Protein AF-A0A0K1ETA5-F1 (afdb_monomer_lite)

InterPro 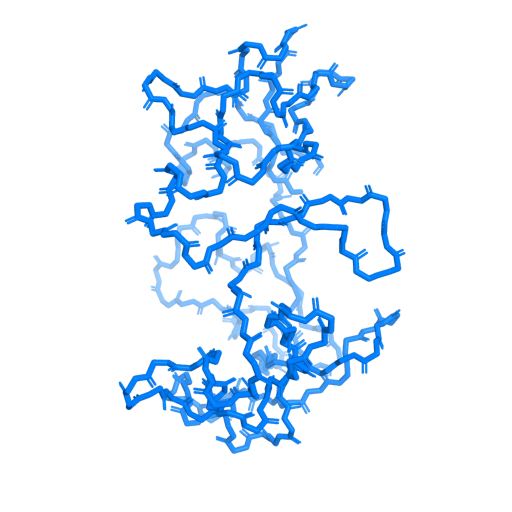domains:
  IPR055901 Domain of unknown function DUF7478 [PF24290] (22-183)

Foldseek 3Di:
DKFFFDPALQSQADPPDQLQRHSVQWGCDPRTTDGQEDDFQVSLCRNVVHNQWGWADDPPDNGTYIFGFDPALQSQADDPDQLQRHSVQWGRDPRTTDGQEDDFQVSLCRNVVHNQWTWADDPPDRHTYIFGFDPALQSQADVPDQQQRHSVQWGCDPRTTDGNGDPFVCSVCVPVVDDRMTTD

pLDDT: mean 93.14, std 3.39, range [80.5, 97.44]

Sequence (184 aa):
MCYSTCTTATDCVEANAPPLFDADNFACNQGRCENLGCKTTAECTATFGSQNFVCAQVPGSSYRACYETCTTAADCVEANAPPLFDADNFACNQGRCENLGCKTTAECTATFGSQNFVCEQVSGETYRACYQTCKAAADCVAPNAPSLFDADNYACDQGRCVETGCNTTAECTSTLKVQNVVCE

Structure (mmCIF, N/CA/C/O backbone):
data_AF-A0A0K1ETA5-F1
#
_entry.id   AF-A0A0K1ETA5-F1
#
loop_
_atom_site.group_PDB
_atom_site.id
_atom_site.type_symbol
_atom_site.label_atom_id
_atom_site.label_alt_id
_atom_site.label_comp_id
_atom_site.label_asym_id
_atom_site.label_entity_id
_atom_site.label_seq_id
_atom_site.pdbx_PDB_ins_code
_atom_site.Cartn_x
_atom_site.Cartn_y
_atom_site.Cartn_z
_atom_site.occupancy
_atom_site.B_iso_or_equiv
_atom_site.auth_seq_id
_atom_site.auth_comp_id
_atom_site.auth_asym_id
_atom_site.auth_atom_id
_atom_site.pdbx_PDB_model_num
ATOM 1 N N . MET A 1 1 ? 13.266 -3.108 -7.422 1.00 90.69 1 MET A N 1
ATOM 2 C CA . MET A 1 1 ? 12.278 -2.090 -6.982 1.00 90.69 1 MET A CA 1
ATOM 3 C C . MET A 1 1 ? 12.879 -0.696 -7.129 1.00 90.69 1 MET A C 1
ATOM 5 O O . MET A 1 1 ? 14.095 -0.550 -7.085 1.00 90.69 1 MET A O 1
ATOM 9 N N . CYS A 1 2 ? 12.052 0.334 -7.324 1.00 93.12 2 CYS A N 1
ATOM 10 C CA . CYS A 1 2 ? 12.542 1.714 -7.365 1.00 93.12 2 CYS A CA 1
ATOM 11 C C . CYS A 1 2 ? 12.705 2.265 -5.946 1.00 93.12 2 CYS A C 1
ATOM 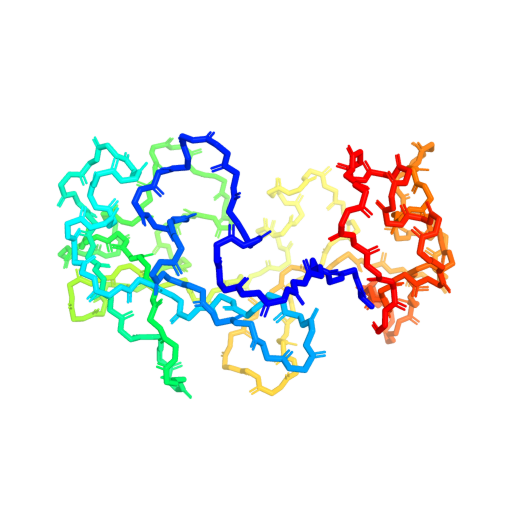13 O O . CYS A 1 2 ? 11.745 2.274 -5.177 1.00 93.12 2 CYS A O 1
ATOM 15 N N . TYR A 1 3 ? 13.893 2.764 -5.618 1.00 92.88 3 TYR A N 1
ATOM 16 C CA . TYR A 1 3 ? 14.193 3.372 -4.323 1.00 92.88 3 TYR A CA 1
ATOM 17 C C . TYR A 1 3 ? 14.587 4.830 -4.496 1.00 92.88 3 TYR A C 1
ATOM 19 O O . TYR A 1 3 ? 15.446 5.141 -5.321 1.00 92.88 3 TYR A O 1
ATOM 27 N N . SER A 1 4 ? 14.005 5.718 -3.689 1.00 93.12 4 SER A N 1
ATOM 28 C CA . SER A 1 4 ? 14.471 7.101 -3.606 1.00 93.12 4 SER A CA 1
ATOM 29 C C . SER A 1 4 ? 15.866 7.148 -2.989 1.00 93.12 4 SER A C 1
ATOM 31 O O . SER A 1 4 ? 16.119 6.523 -1.957 1.00 93.12 4 SER A O 1
ATOM 33 N N . THR A 1 5 ? 16.773 7.881 -3.626 1.00 94.25 5 THR A N 1
ATOM 34 C CA . THR A 1 5 ? 18.157 8.039 -3.173 1.00 94.25 5 THR A CA 1
ATOM 35 C C . THR A 1 5 ? 18.304 9.228 -2.243 1.00 94.25 5 THR A C 1
ATOM 37 O O . THR A 1 5 ? 17.660 10.256 -2.449 1.00 94.25 5 THR A O 1
ATOM 40 N N . CYS A 1 6 ? 19.234 9.139 -1.301 1.00 95.19 6 CYS A N 1
ATOM 41 C CA . CYS A 1 6 ? 19.521 10.207 -0.356 1.00 95.19 6 CYS A CA 1
ATOM 42 C C . CYS A 1 6 ? 20.986 10.231 0.080 1.00 95.19 6 CYS A C 1
ATOM 44 O O . CYS A 1 6 ? 21.724 9.253 -0.032 1.00 95.19 6 CYS A O 1
ATOM 46 N N . THR A 1 7 ? 21.380 11.362 0.650 1.00 95.75 7 THR A N 1
ATOM 47 C CA . THR A 1 7 ? 22.570 11.515 1.495 1.00 95.75 7 THR A CA 1
ATOM 48 C C . THR A 1 7 ? 22.188 11.797 2.948 1.00 95.75 7 THR A C 1
ATOM 50 O O . THR A 1 7 ? 22.909 11.422 3.871 1.00 95.75 7 THR A O 1
ATOM 53 N N . THR A 1 8 ? 21.027 12.421 3.158 1.00 94.38 8 THR A N 1
ATOM 54 C CA . THR A 1 8 ? 20.423 12.706 4.461 1.00 94.38 8 THR A CA 1
ATOM 55 C C . THR A 1 8 ? 18.914 12.475 4.398 1.00 94.38 8 THR A C 1
ATOM 57 O O . THR A 1 8 ? 18.338 12.416 3.316 1.00 94.38 8 THR A O 1
ATOM 60 N N . ALA A 1 9 ? 18.247 12.369 5.550 1.00 92.56 9 ALA A N 1
ATOM 61 C CA . ALA A 1 9 ? 16.793 12.188 5.595 1.00 92.56 9 ALA A CA 1
ATOM 62 C C . ALA A 1 9 ? 16.011 13.341 4.929 1.00 92.56 9 ALA A C 1
ATOM 64 O O . ALA A 1 9 ? 14.926 13.130 4.401 1.00 92.56 9 ALA A O 1
ATOM 65 N N . THR A 1 10 ? 16.584 14.547 4.878 1.00 92.25 10 THR A N 1
ATOM 66 C CA . THR A 1 10 ? 15.985 15.700 4.189 1.00 92.25 10 THR A CA 1
ATOM 67 C C . THR A 1 10 ? 15.858 15.490 2.679 1.00 92.25 10 THR A C 1
ATOM 69 O O . THR A 1 10 ? 14.976 16.072 2.060 1.00 92.25 10 THR A O 1
ATOM 72 N N . ASP A 1 11 ? 16.691 14.639 2.076 1.00 92.50 11 ASP A N 1
ATOM 73 C CA . ASP A 1 11 ? 16.611 14.347 0.637 1.00 92.50 11 ASP A CA 1
ATOM 74 C C . ASP A 1 11 ? 15.414 13.441 0.293 1.00 92.50 11 ASP A C 1
ATOM 76 O O . ASP A 1 11 ? 15.075 13.270 -0.878 1.00 92.50 11 ASP A O 1
ATOM 80 N N . CYS A 1 12 ? 14.782 12.850 1.311 1.00 91.38 12 CYS A N 1
ATOM 81 C CA . CYS A 1 12 ? 13.680 11.903 1.170 1.00 91.38 12 CYS A CA 1
ATOM 82 C C . CYS A 1 12 ? 12.306 12.555 1.091 1.00 91.38 12 CYS A C 1
ATOM 84 O O . CYS A 1 12 ? 11.311 11.845 0.957 1.00 91.38 12 CYS A O 1
ATOM 86 N N . VAL A 1 13 ? 12.243 13.882 1.189 1.00 90.75 13 VAL A N 1
ATOM 87 C CA . VAL A 1 13 ? 10.980 14.599 1.314 1.00 90.75 13 VAL A CA 1
ATOM 88 C C . VAL A 1 13 ? 10.818 15.644 0.236 1.00 90.75 13 VAL A C 1
ATOM 90 O O . VAL A 1 13 ? 11.765 16.309 -0.184 1.00 90.75 13 VAL A O 1
ATOM 93 N N . GLU A 1 14 ? 9.580 15.792 -0.213 1.00 84.00 14 GLU A N 1
ATOM 94 C CA . GLU A 1 14 ? 9.210 16.843 -1.144 1.00 84.00 14 GLU A CA 1
ATOM 95 C C . GLU A 1 14 ? 8.999 18.172 -0.411 1.00 84.00 14 GLU A C 1
ATOM 97 O O . GLU A 1 14 ? 8.724 18.236 0.792 1.00 84.00 14 GLU A O 1
ATOM 102 N N . ALA A 1 15 ? 9.108 19.276 -1.148 1.00 80.50 15 ALA A N 1
ATOM 103 C CA . ALA A 1 15 ? 8.816 20.589 -0.594 1.00 80.50 15 ALA A CA 1
ATOM 104 C C . ALA A 1 15 ? 7.336 20.682 -0.178 1.00 80.50 15 ALA A C 1
ATOM 106 O O . ALA A 1 15 ? 6.445 20.432 -0.987 1.00 80.50 15 ALA A O 1
ATOM 107 N N . ASN A 1 16 ? 7.079 21.134 1.054 1.00 83.75 16 ASN A N 1
ATOM 108 C CA . ASN A 1 16 ? 5.741 21.225 1.662 1.00 83.75 16 ASN A CA 1
ATOM 109 C C . ASN A 1 16 ? 5.049 19.870 1.879 1.00 83.75 16 ASN A C 1
ATOM 111 O O . ASN A 1 16 ? 3.818 19.797 1.852 1.00 83.75 16 ASN A O 1
ATOM 115 N N . ALA A 1 17 ? 5.830 18.812 2.103 1.00 86.56 17 ALA A N 1
ATOM 116 C CA . ALA A 1 17 ? 5.289 17.522 2.489 1.00 86.56 17 ALA A CA 1
ATOM 117 C C . ALA A 1 17 ? 4.398 17.637 3.752 1.00 86.56 17 ALA A C 1
ATOM 119 O O . ALA A 1 17 ? 4.715 18.412 4.664 1.00 86.56 17 ALA A O 1
ATOM 120 N N . PRO A 1 18 ? 3.278 16.891 3.821 1.00 88.94 18 PRO A N 1
ATOM 121 C CA . PRO A 1 18 ? 2.501 16.752 5.049 1.00 88.94 18 PRO A CA 1
ATOM 122 C C . PRO A 1 18 ? 3.365 16.185 6.183 1.00 88.94 18 PRO A C 1
ATOM 124 O O . PRO A 1 18 ? 4.349 15.510 5.891 1.00 88.94 18 PRO A O 1
ATOM 127 N N . PRO A 1 19 ? 2.970 16.358 7.459 1.00 91.25 19 PRO A N 1
ATOM 128 C CA . PRO A 1 19 ? 3.766 15.895 8.594 1.00 91.25 19 PRO A CA 1
ATOM 129 C C . PRO A 1 19 ? 4.198 14.427 8.523 1.00 91.25 19 PRO A C 1
ATOM 131 O O . PRO A 1 19 ? 5.340 14.142 8.821 1.00 91.25 19 PRO A O 1
ATOM 134 N N . LEU A 1 20 ? 3.348 13.502 8.053 1.00 91.69 20 LEU A N 1
ATOM 135 C CA . LEU A 1 20 ? 3.712 12.079 7.915 1.00 91.69 20 LEU A CA 1
ATOM 136 C C . LEU A 1 20 ? 4.852 11.818 6.910 1.00 91.69 20 LEU A C 1
ATOM 138 O O . LEU A 1 20 ? 5.450 10.743 6.902 1.00 91.69 20 LEU A O 1
ATOM 142 N N . PHE A 1 21 ? 5.098 12.775 6.022 1.00 89.31 21 PHE A N 1
ATOM 143 C CA . PHE A 1 21 ? 6.073 12.693 4.945 1.00 89.31 21 PHE A CA 1
ATOM 144 C C . PHE A 1 21 ? 7.191 13.726 5.115 1.00 89.31 21 PHE A C 1
ATOM 146 O O . PHE A 1 21 ? 7.862 14.057 4.138 1.00 89.31 21 PHE A O 1
ATOM 153 N N . ASP A 1 22 ? 7.382 14.256 6.326 1.00 89.75 22 ASP A N 1
ATOM 154 C CA . ASP A 1 22 ? 8.491 15.152 6.626 1.00 89.75 22 ASP A CA 1
ATOM 155 C C . ASP A 1 22 ? 9.777 14.383 6.973 1.00 89.75 22 ASP A C 1
ATOM 157 O O . ASP A 1 22 ? 9.789 13.159 7.115 1.00 89.75 22 ASP A O 1
ATOM 161 N N . ALA A 1 23 ? 10.907 15.101 6.996 1.00 90.06 23 ALA A N 1
ATOM 162 C CA . ALA A 1 23 ? 12.237 14.493 7.050 1.00 90.06 23 ALA A CA 1
ATOM 163 C C . ALA A 1 23 ? 12.456 13.651 8.310 1.00 90.06 23 ALA A C 1
ATOM 165 O O . ALA A 1 23 ? 13.342 12.799 8.341 1.00 90.06 23 ALA A O 1
ATOM 166 N N . ASP A 1 24 ? 11.681 13.893 9.360 1.00 91.88 24 ASP A N 1
ATOM 167 C CA . ASP A 1 24 ? 11.833 13.198 10.615 1.00 91.88 24 ASP A CA 1
ATOM 168 C C . ASP A 1 24 ? 11.275 11.758 10.540 1.00 91.88 24 ASP A C 1
ATOM 170 O O . ASP A 1 24 ? 11.780 10.881 11.251 1.00 91.88 24 ASP A O 1
ATOM 174 N N . ASN A 1 25 ? 10.326 11.488 9.636 1.00 93.94 25 ASN A N 1
ATOM 175 C CA . ASN A 1 25 ? 9.748 10.168 9.379 1.00 93.94 25 ASN A CA 1
ATOM 176 C C . ASN A 1 25 ? 10.588 9.328 8.404 1.00 93.94 25 ASN A C 1
ATOM 178 O O . ASN A 1 25 ? 10.177 8.226 8.035 1.00 93.94 25 ASN A O 1
ATOM 182 N N . PHE A 1 26 ? 11.770 9.805 8.008 1.00 94.69 26 PHE A N 1
ATOM 183 C CA . PHE A 1 26 ? 12.679 9.084 7.124 1.00 94.69 26 PHE A CA 1
ATOM 184 C C . PHE A 1 26 ? 14.065 8.892 7.736 1.00 94.69 26 PHE A C 1
ATOM 186 O O . PHE A 1 26 ? 14.583 9.723 8.481 1.00 94.69 26 PHE A O 1
ATOM 193 N N . ALA A 1 27 ? 14.702 7.787 7.365 1.00 94.56 27 ALA A N 1
ATOM 194 C CA . ALA A 1 27 ? 16.135 7.596 7.503 1.00 94.56 27 ALA A CA 1
ATOM 195 C C . ALA A 1 27 ? 16.775 7.531 6.117 1.00 94.56 27 ALA A C 1
ATOM 197 O O . ALA A 1 27 ? 16.194 6.990 5.178 1.00 94.56 27 ALA A O 1
ATOM 198 N N . CYS A 1 28 ? 18.000 8.045 6.009 1.00 95.44 28 CYS A N 1
ATOM 199 C CA . CYS A 1 28 ? 18.845 7.742 4.867 1.00 95.44 28 CYS A CA 1
ATOM 200 C C . CYS A 1 28 ? 19.771 6.582 5.219 1.00 95.44 28 CYS A C 1
ATOM 202 O O . CYS A 1 28 ? 20.763 6.770 5.927 1.00 95.44 28 CYS A O 1
ATOM 204 N N . ASN A 1 29 ? 19.436 5.384 4.752 1.00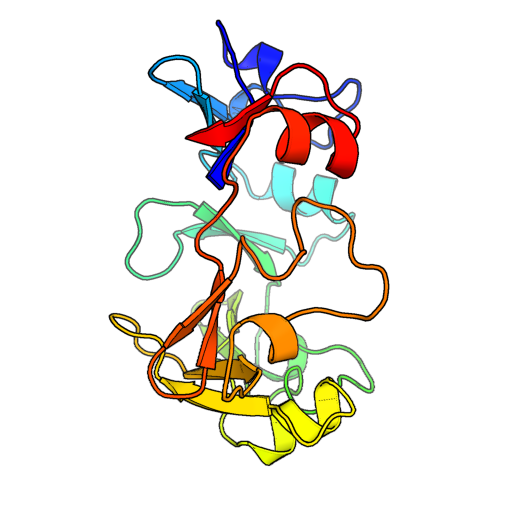 94.88 29 ASN A N 1
ATOM 205 C CA . ASN A 1 29 ? 20.183 4.171 5.045 1.00 94.88 29 ASN A CA 1
ATOM 206 C C . ASN A 1 29 ? 20.807 3.624 3.764 1.00 94.88 29 ASN A C 1
ATOM 208 O O . ASN A 1 29 ? 20.117 3.387 2.779 1.00 94.88 29 ASN A O 1
ATOM 212 N N . GLN A 1 30 ? 22.133 3.464 3.759 1.00 93.38 30 GLN A N 1
ATOM 213 C CA . GLN A 1 30 ? 22.889 2.991 2.588 1.00 93.38 30 GLN A CA 1
ATOM 214 C C . GLN A 1 30 ? 22.571 3.768 1.293 1.00 93.38 30 GLN A C 1
ATOM 216 O O . GLN A 1 30 ? 22.575 3.210 0.202 1.00 93.38 30 GLN A O 1
ATOM 221 N N . GLY A 1 31 ? 22.291 5.069 1.414 1.00 93.94 31 GLY A N 1
ATOM 222 C CA . GLY A 1 31 ? 21.934 5.926 0.283 1.00 93.94 31 GLY A CA 1
ATOM 223 C C . GLY A 1 31 ? 20.480 5.809 -0.186 1.00 93.94 31 GLY A C 1
ATOM 224 O O . GLY A 1 31 ? 20.146 6.400 -1.210 1.00 93.94 31 GLY A O 1
ATOM 225 N N . ARG A 1 32 ? 19.617 5.084 0.540 1.00 93.81 32 ARG A N 1
ATOM 226 C CA . ARG A 1 32 ? 18.188 4.916 0.249 1.00 93.81 32 ARG A CA 1
ATOM 227 C C . ARG A 1 32 ? 17.313 5.545 1.327 1.00 93.81 32 ARG A C 1
ATOM 229 O O . ARG A 1 32 ? 17.611 5.465 2.519 1.00 93.81 32 ARG A O 1
ATOM 236 N N . CYS A 1 33 ? 16.212 6.139 0.891 1.00 94.06 33 CYS A N 1
ATOM 237 C CA . CYS A 1 33 ? 15.180 6.646 1.777 1.00 94.06 33 CYS A CA 1
ATOM 238 C C . CYS A 1 33 ? 14.357 5.500 2.348 1.00 94.06 33 CYS A C 1
ATOM 240 O O . CYS A 1 33 ? 13.632 4.819 1.625 1.00 94.06 33 CYS A O 1
ATOM 242 N N . GLU A 1 34 ? 14.439 5.323 3.659 1.00 92.62 34 GLU A N 1
ATOM 243 C CA . GLU A 1 34 ? 13.621 4.381 4.407 1.00 92.62 34 GLU A CA 1
ATOM 244 C C . GLU A 1 34 ? 12.552 5.150 5.173 1.00 92.62 34 GLU A C 1
ATOM 246 O O . GLU A 1 34 ? 12.864 5.996 6.012 1.00 92.62 34 GLU A O 1
ATOM 251 N N . ASN A 1 35 ? 11.284 4.858 4.886 1.00 92.25 35 ASN A N 1
ATOM 252 C CA . ASN A 1 35 ? 10.169 5.383 5.661 1.00 92.25 35 ASN A CA 1
ATOM 253 C C . ASN A 1 35 ? 10.137 4.666 7.021 1.00 92.25 35 ASN A C 1
ATOM 255 O O . ASN A 1 35 ? 10.082 3.438 7.081 1.00 92.25 35 ASN A O 1
ATOM 259 N N . LEU A 1 36 ? 10.176 5.432 8.108 1.00 93.19 36 LEU A N 1
ATOM 260 C CA . LEU A 1 36 ? 10.158 4.936 9.488 1.00 93.19 36 LEU A CA 1
ATOM 261 C C . LEU A 1 36 ? 8.740 4.830 10.064 1.00 93.19 36 LEU A C 1
ATOM 263 O O . LEU A 1 36 ? 8.545 4.284 11.152 1.00 93.19 36 LEU A O 1
ATOM 267 N N . GLY A 1 37 ? 7.756 5.331 9.325 1.00 94.50 37 GLY A N 1
ATOM 268 C CA . GLY A 1 37 ? 6.364 5.382 9.720 1.00 94.50 37 GLY A CA 1
ATOM 269 C C . GLY A 1 37 ? 6.045 6.615 10.546 1.00 94.50 37 GLY A C 1
ATOM 270 O O . GLY A 1 37 ? 6.886 7.489 10.754 1.00 94.50 37 GLY A O 1
ATOM 271 N N . CYS A 1 38 ? 4.813 6.683 11.037 1.00 96.69 38 CYS A N 1
ATOM 272 C CA . CYS A 1 38 ? 4.391 7.777 11.903 1.00 96.69 38 CYS A CA 1
ATOM 273 C C . CYS A 1 38 ? 5.103 7.710 13.266 1.00 96.69 38 CYS A C 1
ATOM 275 O O . CYS A 1 38 ? 5.317 6.637 13.843 1.00 96.69 38 CYS A O 1
ATOM 277 N N . LYS A 1 39 ? 5.393 8.868 13.850 1.00 95.56 39 LYS A N 1
ATOM 278 C CA . LYS A 1 39 ? 5.867 9.002 15.231 1.00 95.56 39 LYS A CA 1
ATOM 279 C C . LYS A 1 39 ? 4.743 9.396 16.162 1.00 95.56 39 LYS A C 1
ATOM 281 O O . LYS A 1 39 ? 4.656 8.872 17.276 1.00 95.56 39 LYS A O 1
ATOM 286 N N . THR A 1 40 ? 3.863 10.286 15.711 1.00 96.38 40 THR A N 1
ATOM 287 C CA . THR A 1 40 ? 2.802 10.845 16.547 1.00 96.38 40 THR A CA 1
ATOM 288 C C . THR A 1 40 ? 1.427 10.741 15.901 1.00 96.38 40 THR A C 1
ATOM 290 O O . THR A 1 40 ? 1.264 10.761 14.686 1.00 96.38 40 THR A O 1
ATOM 293 N N . THR A 1 41 ? 0.390 10.668 16.737 1.00 97.06 41 THR A N 1
ATOM 294 C CA . THR A 1 41 ? -0.998 10.777 16.266 1.00 97.06 41 THR A CA 1
ATOM 295 C C . THR A 1 41 ? -1.265 12.127 15.598 1.00 97.06 41 THR A C 1
ATOM 297 O O . THR A 1 41 ? -2.066 12.191 14.673 1.00 97.06 41 THR A O 1
ATOM 300 N N . ALA A 1 42 ? -0.570 13.188 16.019 1.00 96.50 42 ALA A N 1
ATOM 301 C CA . ALA A 1 42 ? -0.693 14.508 15.410 1.00 96.50 42 ALA A CA 1
ATOM 302 C C . ALA A 1 42 ? -0.251 14.519 13.937 1.00 96.50 42 ALA A C 1
ATOM 304 O O . ALA A 1 42 ? -0.907 15.165 13.125 1.00 96.50 42 ALA A O 1
ATOM 305 N N . GLU A 1 43 ? 0.795 13.769 13.569 1.00 96.44 43 GLU A N 1
ATOM 306 C CA . GLU A 1 43 ? 1.186 13.618 12.159 1.00 96.44 43 GLU A CA 1
ATOM 307 C C . GLU A 1 43 ? 0.067 12.995 11.330 1.00 96.44 43 GLU A C 1
ATOM 309 O O . GLU A 1 43 ? -0.256 13.491 10.250 1.00 96.44 43 GLU A O 1
ATOM 314 N N . CYS A 1 44 ? -0.556 11.936 11.851 1.00 97.06 44 CYS A N 1
ATOM 315 C CA . CYS A 1 44 ? -1.651 11.259 11.172 1.00 97.06 44 CYS A CA 1
ATOM 316 C C . CYS A 1 44 ? -2.864 12.180 11.010 1.00 97.06 44 CYS A C 1
ATOM 318 O O . CYS A 1 44 ? -3.366 12.348 9.901 1.00 97.06 44 CYS A O 1
ATOM 320 N N . THR A 1 45 ? -3.315 12.826 12.088 1.00 96.81 45 THR A N 1
ATOM 321 C CA . THR A 1 45 ? -4.512 13.672 12.020 1.00 96.81 45 THR A CA 1
ATOM 322 C C . THR A 1 45 ? -4.310 14.908 11.148 1.00 96.81 45 THR A C 1
ATOM 324 O O . THR A 1 45 ? -5.231 15.311 10.439 1.00 96.81 45 THR A O 1
ATOM 327 N N . ALA A 1 46 ? -3.104 15.485 11.140 1.00 95.56 46 ALA A N 1
ATOM 328 C CA . ALA A 1 46 ? -2.757 16.594 10.258 1.00 95.56 46 ALA A CA 1
ATOM 329 C C . ALA A 1 46 ? -2.658 16.163 8.787 1.00 95.56 46 ALA A C 1
ATOM 331 O O . ALA A 1 46 ? -3.165 16.867 7.917 1.00 95.56 46 ALA A O 1
ATOM 332 N N . THR A 1 47 ? -2.051 15.006 8.507 1.00 94.94 47 THR A N 1
ATOM 333 C CA . THR A 1 47 ? -1.868 14.498 7.136 1.00 94.94 47 THR A CA 1
ATOM 334 C C . THR A 1 47 ? -3.196 14.139 6.477 1.00 94.94 47 THR A C 1
ATOM 336 O O . THR A 1 47 ? -3.422 14.499 5.326 1.00 94.94 47 THR A O 1
ATOM 339 N N . PHE A 1 48 ? -4.094 13.475 7.209 1.00 93.38 48 PHE A N 1
ATOM 340 C CA . PHE A 1 48 ? -5.404 13.067 6.688 1.00 93.38 48 PHE A CA 1
ATOM 341 C C . PHE A 1 48 ? -6.507 14.112 6.911 1.00 93.38 48 PHE A C 1
ATOM 343 O O . PHE A 1 48 ? -7.641 13.911 6.483 1.00 93.38 48 PHE A O 1
ATOM 350 N N . GLY A 1 49 ? -6.212 15.224 7.593 1.00 94.31 49 GLY A N 1
ATOM 351 C CA . GLY A 1 49 ? -7.193 16.275 7.878 1.00 94.31 49 GLY A CA 1
ATOM 352 C C . GLY A 1 49 ? -8.371 15.813 8.747 1.00 94.31 49 GLY A C 1
ATOM 353 O O . GLY A 1 49 ? -9.450 16.401 8.685 1.00 94.31 49 GLY A O 1
ATOM 354 N N . SER A 1 50 ? -8.187 14.761 9.549 1.00 94.00 50 SER A N 1
ATOM 355 C CA . SER A 1 50 ? -9.238 14.116 10.340 1.00 94.00 50 SER A CA 1
ATOM 356 C C . SER A 1 50 ? -8.720 13.734 11.721 1.00 94.00 50 SER A C 1
ATOM 358 O O . SER A 1 50 ? -7.612 13.230 11.859 1.00 94.00 50 SER A O 1
ATOM 360 N N . GLN A 1 51 ? -9.535 13.939 12.759 1.00 94.81 51 GLN A N 1
ATOM 361 C CA . GLN A 1 51 ? -9.196 13.528 14.129 1.00 94.81 51 GLN A CA 1
ATOM 362 C C . GLN A 1 51 ? -9.370 12.020 14.363 1.00 94.81 51 GLN A C 1
ATOM 364 O O . GLN A 1 51 ? -8.964 11.518 15.407 1.00 94.81 51 GLN A O 1
ATOM 369 N N . ASN A 1 52 ? -9.926 11.295 13.390 1.00 95.12 52 ASN A N 1
ATOM 370 C CA . ASN A 1 52 ? -10.200 9.863 13.490 1.00 95.12 52 ASN A CA 1
ATOM 371 C C . ASN A 1 52 ? -9.001 9.009 13.064 1.00 95.12 52 ASN A C 1
ATOM 373 O O . ASN A 1 52 ? -9.188 7.915 12.549 1.00 95.12 52 ASN A O 1
ATOM 377 N N . PHE A 1 53 ? -7.775 9.501 13.240 1.00 97.06 53 PHE A N 1
ATOM 378 C CA . PHE A 1 53 ? -6.564 8.744 12.944 1.00 97.06 53 PHE A CA 1
ATOM 379 C C . PHE A 1 53 ? -5.662 8.666 14.167 1.00 97.06 53 PHE A C 1
ATOM 381 O O . PHE A 1 53 ? -5.543 9.624 14.926 1.00 97.06 53 PHE A O 1
ATOM 388 N N . VAL A 1 54 ? -4.990 7.530 14.336 1.00 97.19 54 VAL A N 1
ATOM 389 C CA . VAL A 1 54 ? -4.015 7.280 15.399 1.00 97.19 54 VAL A CA 1
ATOM 390 C C . VAL A 1 54 ? -2.728 6.725 14.809 1.00 97.19 54 VAL A C 1
ATOM 392 O O . VAL A 1 54 ? -2.754 5.897 13.902 1.00 97.19 54 VAL A O 1
ATOM 395 N N . CYS A 1 55 ? -1.590 7.151 15.351 1.00 97.31 55 CYS A N 1
ATOM 396 C CA . CYS A 1 55 ? -0.321 6.515 15.038 1.00 97.31 55 CYS A CA 1
ATOM 397 C C . CYS A 1 55 ? -0.123 5.288 15.933 1.00 97.31 55 CYS A C 1
ATOM 399 O O . CYS A 1 55 ? 0.056 5.429 17.149 1.00 97.31 55 CYS A O 1
ATOM 401 N N . ALA A 1 56 ? -0.125 4.092 15.348 1.00 96.25 56 ALA A N 1
ATOM 402 C CA . ALA A 1 56 ? 0.002 2.840 16.086 1.00 96.25 56 ALA A CA 1
ATOM 403 C C . ALA A 1 56 ? 0.964 1.864 15.402 1.00 96.25 56 ALA A C 1
ATOM 405 O O . ALA A 1 56 ? 1.222 1.939 14.205 1.00 96.25 56 ALA A O 1
ATOM 406 N N . GLN A 1 57 ? 1.515 0.945 16.191 1.00 94.69 57 GLN A N 1
ATOM 407 C CA . GLN A 1 57 ? 2.391 -0.107 15.687 1.00 94.69 57 GLN A CA 1
ATOM 408 C C . GLN A 1 57 ? 1.604 -1.066 14.787 1.00 94.69 57 GLN A C 1
ATOM 410 O O . GLN A 1 57 ? 0.501 -1.482 15.141 1.00 94.69 57 GLN A O 1
ATOM 415 N N . VAL A 1 58 ? 2.184 -1.425 13.642 1.00 90.69 58 VAL A N 1
ATOM 416 C CA . VAL A 1 58 ? 1.639 -2.464 12.770 1.00 90.69 58 VAL A CA 1
ATOM 417 C C . VAL A 1 58 ? 1.760 -3.820 13.473 1.00 90.69 58 VAL A C 1
ATOM 419 O O . VAL A 1 58 ? 2.850 -4.151 13.953 1.00 90.69 58 VAL A O 1
ATOM 422 N N . PRO A 1 59 ? 0.678 -4.617 13.559 1.00 86.94 59 PRO A N 1
ATOM 423 C CA . PRO A 1 59 ? 0.736 -5.940 14.169 1.00 86.94 59 PRO A CA 1
ATOM 424 C C . PRO A 1 59 ? 1.879 -6.789 13.593 1.00 86.94 59 PRO A C 1
ATOM 426 O O . PRO A 1 59 ? 2.014 -6.924 12.383 1.00 86.94 59 PRO A O 1
ATOM 429 N N . GLY A 1 60 ? 2.728 -7.343 14.463 1.00 85.50 60 GLY A N 1
ATOM 430 C CA . GLY A 1 60 ? 3.857 -8.192 14.055 1.00 85.50 60 GLY A CA 1
ATOM 431 C C . GLY A 1 60 ? 5.094 -7.457 13.516 1.00 85.50 60 GLY A C 1
ATOM 432 O O . GLY A 1 60 ? 6.084 -8.114 13.211 1.00 85.50 60 GLY A O 1
ATOM 433 N N . SER A 1 61 ? 5.089 -6.123 13.450 1.00 87.88 61 SER A N 1
ATOM 434 C CA . SER A 1 61 ? 6.206 -5.318 12.934 1.00 87.88 61 SER A CA 1
ATOM 435 C C . SER A 1 61 ? 6.645 -4.246 13.933 1.00 87.88 61 SER A C 1
ATOM 437 O O . SER A 1 61 ? 5.868 -3.832 14.787 1.00 87.88 61 SER A O 1
ATOM 439 N N . SER A 1 62 ? 7.893 -3.773 13.854 1.00 87.62 62 SER A N 1
ATOM 440 C CA . SER A 1 62 ? 8.348 -2.576 14.585 1.00 87.62 62 SER A CA 1
ATOM 441 C C . SER A 1 62 ? 7.903 -1.265 13.925 1.00 87.62 62 SER A C 1
ATOM 443 O O . SER A 1 62 ? 8.066 -0.199 14.516 1.00 87.62 62 SER A O 1
ATOM 445 N N . TYR A 1 63 ? 7.353 -1.339 12.711 1.00 91.75 63 TYR A N 1
ATOM 446 C CA . TYR A 1 63 ? 6.859 -0.199 11.948 1.00 91.75 63 TYR A CA 1
ATOM 447 C C . TYR A 1 63 ? 5.575 0.374 12.558 1.00 91.75 63 TYR A C 1
ATOM 449 O O . TYR A 1 63 ? 4.748 -0.361 13.106 1.00 91.75 63 TYR A O 1
ATOM 457 N N . ARG A 1 64 ? 5.386 1.691 12.456 1.00 95.38 64 ARG A N 1
ATOM 458 C CA . ARG A 1 64 ? 4.181 2.386 12.927 1.00 95.38 64 ARG A CA 1
ATOM 459 C C . ARG A 1 64 ? 3.459 3.025 11.749 1.00 95.38 64 ARG A C 1
ATOM 461 O O . ARG A 1 64 ? 4.077 3.705 10.942 1.00 95.38 64 ARG A O 1
ATOM 468 N N . ALA A 1 65 ? 2.151 2.841 11.672 1.00 95.31 65 ALA A N 1
ATOM 469 C CA . ALA A 1 65 ? 1.322 3.395 10.612 1.00 95.31 65 ALA A CA 1
ATOM 470 C C . ALA A 1 65 ? 0.174 4.218 11.195 1.00 95.31 65 ALA A C 1
ATOM 472 O O . ALA A 1 65 ? -0.196 4.081 12.367 1.00 95.31 65 ALA A O 1
ATOM 473 N N . CYS A 1 66 ? -0.384 5.082 10.357 1.00 96.69 66 CYS A N 1
ATOM 474 C CA . CYS A 1 66 ? -1.620 5.771 10.669 1.00 96.69 66 CYS A CA 1
ATOM 475 C C . CYS A 1 66 ? -2.794 4.828 10.425 1.00 96.69 66 CYS A C 1
ATOM 477 O O . CYS A 1 66 ? -2.955 4.312 9.323 1.00 96.69 66 CYS A O 1
ATOM 479 N N . TYR A 1 67 ? -3.606 4.628 11.455 1.00 96.31 67 TYR A N 1
ATOM 480 C CA . TYR A 1 67 ? -4.824 3.834 11.395 1.00 96.31 67 TYR A CA 1
ATOM 481 C C . TYR A 1 67 ? -6.034 4.714 11.644 1.00 96.31 67 TYR A C 1
ATOM 483 O O . TYR A 1 67 ? -5.980 5.584 12.515 1.00 96.31 67 TYR A O 1
ATOM 491 N N . GLU A 1 68 ? -7.134 4.436 10.952 1.00 96.00 68 GLU A N 1
ATOM 492 C CA . GLU A 1 68 ? -8.430 4.980 11.341 1.00 96.00 68 GLU A CA 1
ATOM 493 C C . GLU A 1 68 ? -8.842 4.444 12.712 1.00 96.00 68 GLU A C 1
ATOM 495 O O . GLU A 1 68 ? -8.630 3.272 13.036 1.00 96.00 68 GLU A O 1
ATOM 500 N N . THR A 1 69 ? -9.400 5.316 13.543 1.00 96.88 69 THR A N 1
ATOM 501 C CA . THR A 1 69 ? -9.919 4.956 14.860 1.00 96.88 69 THR A CA 1
ATOM 502 C C . THR A 1 69 ? -11.339 4.429 14.746 1.00 96.88 69 THR A C 1
ATOM 504 O O . THR A 1 69 ? -12.142 4.985 14.004 1.00 96.88 69 THR A O 1
ATOM 507 N N . CYS A 1 70 ? -11.687 3.439 15.558 1.00 96.94 70 CYS A N 1
ATOM 508 C CA . CYS A 1 70 ? -13.011 2.828 15.547 1.00 96.94 70 CYS A CA 1
ATOM 509 C C . CYS A 1 70 ? -13.473 2.423 16.944 1.00 96.94 70 CYS A C 1
ATOM 511 O O . CYS A 1 70 ? -12.682 2.281 17.878 1.00 96.94 70 CYS A O 1
ATOM 513 N N . THR A 1 71 ? -14.772 2.169 17.061 1.00 97.00 71 THR A N 1
ATOM 514 C CA . THR A 1 71 ? -15.383 1.439 18.180 1.00 97.00 71 THR A CA 1
ATOM 515 C C . THR A 1 71 ? -15.899 0.075 17.715 1.00 97.00 71 THR A C 1
ATOM 517 O O . THR A 1 71 ? -15.904 -0.890 18.479 1.00 97.00 71 THR A O 1
ATOM 520 N N . THR A 1 72 ? -16.314 -0.020 16.451 1.00 95.19 72 THR A N 1
ATOM 521 C CA . THR A 1 72 ? -16.784 -1.242 15.793 1.00 95.19 72 THR A CA 1
ATOM 522 C C . THR A 1 72 ? -16.217 -1.343 14.377 1.00 95.19 72 THR A C 1
ATOM 524 O O . THR A 1 72 ? -15.768 -0.350 13.816 1.00 95.19 72 THR A O 1
ATOM 527 N N . ALA A 1 73 ? -16.249 -2.533 13.769 1.00 93.88 73 ALA A N 1
ATOM 528 C CA . ALA A 1 73 ? -15.782 -2.717 12.388 1.00 93.88 73 ALA A CA 1
ATOM 529 C C . ALA A 1 73 ? -16.572 -1.878 11.363 1.00 93.88 73 ALA A C 1
ATOM 531 O O . ALA A 1 73 ? -16.038 -1.515 10.323 1.00 93.88 73 ALA A O 1
ATOM 532 N N . ALA A 1 74 ? -17.824 -1.521 11.670 1.00 92.81 74 ALA A N 1
ATOM 533 C CA . ALA A 1 74 ? -18.637 -0.666 10.808 1.00 92.81 74 ALA A CA 1
ATOM 534 C C . ALA A 1 74 ? -18.128 0.784 10.737 1.00 92.81 74 ALA A C 1
ATOM 536 O O . ALA A 1 74 ? -18.477 1.491 9.799 1.00 92.81 74 ALA A O 1
ATOM 537 N N . ASP A 1 75 ? -17.303 1.222 11.694 1.00 94.31 75 ASP A N 1
ATOM 538 C CA . ASP A 1 75 ? -16.695 2.557 11.663 1.00 94.31 75 ASP A CA 1
ATOM 539 C C . ASP A 1 75 ? -15.521 2.630 10.671 1.00 94.31 75 ASP A C 1
ATOM 541 O O . ASP A 1 75 ? -15.079 3.720 10.333 1.00 94.31 75 ASP A O 1
ATOM 545 N N . CYS A 1 76 ? -15.019 1.477 10.218 1.00 93.81 76 CYS A N 1
ATOM 546 C CA . CYS A 1 76 ? -13.840 1.349 9.359 1.00 93.81 76 CYS A CA 1
ATOM 547 C C . CYS A 1 76 ? -14.143 1.432 7.868 1.00 93.81 76 CYS A C 1
ATOM 549 O O . CYS A 1 76 ? -13.273 1.136 7.050 1.00 93.81 76 CYS A O 1
ATOM 551 N N . VAL A 1 77 ? -15.392 1.729 7.513 1.00 93.00 77 VAL A N 1
ATOM 552 C CA . VAL A 1 77 ? -15.854 1.652 6.134 1.00 93.00 77 VAL A CA 1
ATOM 553 C C . VAL A 1 77 ? -16.620 2.886 5.733 1.00 93.00 77 VAL A C 1
ATOM 555 O O . VAL A 1 77 ? -17.435 3.432 6.479 1.00 93.00 77 VAL A O 1
ATOM 558 N N . GLU A 1 78 ? -16.379 3.304 4.500 1.00 87.62 78 GLU A N 1
ATOM 559 C CA . GLU A 1 78 ? -17.124 4.387 3.892 1.00 87.62 78 GLU A CA 1
ATOM 560 C C . GLU A 1 78 ? -18.502 3.915 3.414 1.00 87.62 78 GLU A C 1
ATOM 562 O O . GLU A 1 78 ? -18.746 2.742 3.107 1.00 87.62 78 GLU A O 1
ATOM 567 N N . ALA A 1 79 ? -19.436 4.859 3.307 1.00 86.94 79 ALA A N 1
ATOM 568 C CA . ALA A 1 79 ? -20.743 4.573 2.738 1.00 86.94 79 ALA A CA 1
ATOM 569 C C . ALA A 1 79 ? -20.608 4.144 1.266 1.00 86.94 79 ALA A C 1
ATOM 571 O O . ALA A 1 79 ? -20.044 4.870 0.450 1.00 86.94 79 ALA A O 1
ATOM 572 N N . ASN A 1 80 ? -21.220 3.009 0.909 1.00 87.31 80 ASN A N 1
ATOM 573 C CA . ASN A 1 80 ? -21.133 2.386 -0.421 1.00 87.31 80 ASN A CA 1
ATOM 574 C C . ASN A 1 80 ? -19.730 1.881 -0.792 1.00 87.31 80 ASN A C 1
ATOM 576 O O . ASN A 1 80 ? -19.395 1.827 -1.978 1.00 87.31 80 ASN A O 1
ATOM 580 N N . ALA A 1 81 ? -18.928 1.498 0.205 1.00 89.62 81 ALA A N 1
ATOM 581 C CA . ALA A 1 81 ? -17.667 0.818 -0.036 1.00 89.62 81 ALA A CA 1
ATOM 582 C C . ALA A 1 81 ? -17.861 -0.413 -0.955 1.00 89.62 81 ALA A C 1
ATOM 584 O O . ALA A 1 81 ? -18.844 -1.150 -0.805 1.00 89.62 81 ALA A O 1
ATOM 585 N N . PRO A 1 82 ? -16.951 -0.650 -1.919 1.00 92.06 82 PRO A N 1
ATOM 586 C CA . PRO A 1 82 ? -16.909 -1.899 -2.672 1.00 92.06 82 PRO A CA 1
ATOM 587 C C . PRO A 1 82 ? -16.775 -3.104 -1.732 1.00 92.06 82 PRO A C 1
ATOM 589 O O . PRO A 1 82 ? -16.253 -2.937 -0.632 1.00 92.06 82 PRO A O 1
ATOM 592 N N . PRO A 1 83 ? -17.143 -4.325 -2.163 1.00 93.31 83 PRO A N 1
ATOM 593 C CA . PRO A 1 83 ? -17.122 -5.501 -1.289 1.00 93.31 83 PRO A CA 1
ATOM 594 C C . PRO A 1 83 ? -15.789 -5.738 -0.563 1.00 93.31 83 PRO A C 1
ATOM 596 O O . PRO A 1 83 ? -15.789 -6.065 0.613 1.00 93.31 83 PRO A O 1
ATOM 599 N N . LEU A 1 84 ? -14.642 -5.498 -1.214 1.00 93.56 84 LEU A N 1
ATOM 600 C CA . LEU A 1 84 ? -13.322 -5.662 -0.581 1.00 93.56 84 LEU A CA 1
ATOM 601 C C . LEU A 1 84 ? -13.086 -4.707 0.602 1.00 93.56 84 LEU A C 1
ATOM 603 O O . LEU A 1 84 ? -12.236 -4.963 1.448 1.00 93.56 84 LEU A O 1
ATOM 607 N N . PHE A 1 85 ? -13.816 -3.596 0.635 1.00 91.69 85 PHE A N 1
ATOM 608 C CA . PHE A 1 85 ? -13.688 -2.535 1.625 1.00 91.69 85 PHE A CA 1
ATOM 609 C C . PHE A 1 85 ? -14.936 -2.420 2.510 1.00 91.69 85 PHE A C 1
ATOM 611 O O . PHE A 1 85 ? -15.120 -1.400 3.170 1.00 91.69 85 PHE A O 1
ATOM 618 N N . ASP A 1 86 ? -15.811 -3.430 2.514 1.00 91.44 86 ASP A N 1
ATOM 619 C CA . ASP A 1 86 ? -16.962 -3.463 3.410 1.00 91.44 86 ASP A CA 1
ATOM 620 C C . ASP A 1 86 ? -16.587 -3.949 4.824 1.00 91.44 86 ASP A C 1
ATOM 622 O O . ASP A 1 86 ? -15.475 -4.417 5.079 1.00 91.44 86 ASP A O 1
ATOM 626 N N . ALA A 1 87 ? -17.510 -3.765 5.778 1.00 90.94 87 ALA A N 1
ATOM 627 C CA . ALA A 1 87 ? -17.225 -3.901 7.209 1.00 90.94 87 ALA A CA 1
ATOM 628 C C . ALA A 1 87 ? -16.781 -5.310 7.606 1.00 90.94 87 ALA A C 1
ATOM 630 O O . ALA A 1 87 ? -16.215 -5.505 8.681 1.00 90.94 87 ALA A O 1
ATOM 631 N N . ASP A 1 88 ? -17.071 -6.305 6.775 1.00 92.44 88 ASP A N 1
ATOM 632 C CA . ASP A 1 88 ? -16.759 -7.682 7.070 1.00 92.44 88 ASP A CA 1
ATOM 633 C C . ASP A 1 88 ? -15.263 -7.993 6.848 1.00 92.44 88 ASP A C 1
ATOM 635 O O . ASP A 1 88 ? -14.742 -8.907 7.496 1.00 92.44 88 ASP A O 1
ATOM 639 N N . ASN A 1 89 ? -14.565 -7.183 6.046 1.00 94.50 89 ASN A N 1
ATOM 640 C CA . ASN A 1 89 ? -13.126 -7.258 5.788 1.00 94.50 89 ASN A CA 1
ATOM 641 C C . ASN A 1 89 ? -12.304 -6.401 6.759 1.00 94.50 89 ASN A C 1
ATOM 643 O O . ASN A 1 89 ? -11.094 -6.259 6.592 1.00 94.50 89 ASN A O 1
ATOM 647 N N . PHE A 1 90 ? -12.930 -5.875 7.815 1.00 94.88 90 PHE A N 1
ATOM 648 C CA . PHE A 1 90 ? -12.255 -5.112 8.858 1.00 94.88 90 PHE A CA 1
ATOM 649 C C . PHE A 1 90 ? -12.532 -5.659 10.257 1.00 94.88 90 PHE A C 1
ATOM 651 O O . PHE A 1 90 ? -13.599 -6.190 10.566 1.00 94.88 90 PHE A O 1
ATOM 658 N N . ALA A 1 91 ? -11.558 -5.474 11.143 1.00 94.56 91 ALA A N 1
ATOM 659 C CA . ALA A 1 91 ? -11.726 -5.620 12.579 1.00 94.56 91 ALA A CA 1
ATOM 660 C C . ALA A 1 91 ? -11.432 -4.293 13.276 1.00 94.56 91 ALA A C 1
ATOM 662 O O . ALA A 1 91 ? -10.478 -3.598 12.932 1.00 94.56 91 ALA A O 1
ATOM 663 N N . CYS A 1 92 ? -12.217 -3.976 14.307 1.00 96.00 92 CYS A N 1
ATOM 664 C CA . CYS A 1 92 ? -11.873 -2.897 15.219 1.00 96.00 92 CYS A CA 1
ATOM 665 C C . CYS A 1 92 ? -11.084 -3.443 16.409 1.00 96.00 92 CYS A C 1
ATOM 667 O O . CYS A 1 92 ? -11.656 -3.876 17.412 1.00 96.00 92 CYS A O 1
ATOM 669 N N . ASN A 1 93 ? -9.759 -3.431 16.296 1.00 94.62 93 ASN A N 1
ATOM 670 C CA . ASN A 1 93 ? -8.869 -4.002 17.297 1.00 94.62 93 ASN A CA 1
ATOM 671 C C . ASN A 1 93 ? -8.192 -2.888 18.084 1.00 94.62 93 ASN A C 1
ATOM 673 O O . ASN A 1 93 ? -7.505 -2.053 17.517 1.00 94.62 93 ASN A O 1
ATOM 677 N N . GLN A 1 94 ? -8.376 -2.861 19.408 1.00 93.69 94 GLN A N 1
ATOM 678 C CA . GLN A 1 94 ? -7.787 -1.829 20.281 1.00 93.69 94 GLN A CA 1
ATOM 679 C C . GLN A 1 94 ? -8.088 -0.389 19.813 1.00 93.69 94 GLN A C 1
ATOM 681 O O . GLN A 1 94 ? -7.248 0.501 19.936 1.00 93.69 94 GLN A O 1
ATOM 686 N N . GLY A 1 95 ? -9.285 -0.169 19.265 1.00 95.31 95 GLY A N 1
ATOM 687 C CA . GLY A 1 95 ? -9.733 1.139 18.795 1.00 95.31 95 GLY A CA 1
ATOM 688 C C . GLY A 1 95 ? -9.173 1.576 17.439 1.00 95.31 95 GLY A C 1
ATOM 689 O O . GLY A 1 95 ? -9.271 2.759 17.126 1.00 95.31 95 GLY A O 1
ATOM 690 N N . ARG A 1 96 ? -8.585 0.666 16.647 1.00 95.44 96 ARG A N 1
ATOM 691 C CA . ARG A 1 96 ? -8.107 0.930 15.280 1.00 95.44 96 ARG A CA 1
ATOM 692 C C . ARG A 1 96 ? -8.664 -0.061 14.258 1.00 95.44 96 ARG A C 1
ATOM 694 O O . ARG A 1 96 ? -8.872 -1.234 14.574 1.00 95.44 96 ARG A O 1
ATOM 701 N N . CYS A 1 97 ? -8.869 0.427 13.042 1.00 95.50 97 CYS A N 1
ATOM 702 C CA . CYS A 1 97 ? -9.346 -0.340 11.902 1.00 95.50 97 CYS A CA 1
ATOM 703 C C . CYS A 1 97 ? -8.231 -1.180 11.292 1.00 95.50 97 CYS A C 1
ATOM 705 O O . CYS A 1 97 ? -7.310 -0.650 10.679 1.00 95.50 97 CYS A O 1
ATOM 707 N N . GLU A 1 98 ? -8.312 -2.495 11.443 1.00 93.06 98 GLU A N 1
ATOM 708 C CA . GLU A 1 98 ? -7.375 -3.440 10.841 1.00 93.06 98 GLU A CA 1
ATOM 709 C C . GLU A 1 98 ? -8.042 -4.147 9.661 1.00 93.06 98 GLU A C 1
ATOM 711 O O . GLU A 1 98 ? -9.099 -4.757 9.820 1.00 93.06 98 GLU A O 1
ATOM 716 N N . ASN A 1 99 ? -7.421 -4.064 8.482 1.00 91.19 99 ASN A N 1
ATOM 717 C CA . ASN A 1 99 ? -7.871 -4.775 7.288 1.00 91.19 99 ASN A CA 1
ATOM 718 C C . ASN A 1 99 ? -7.531 -6.269 7.425 1.00 91.19 99 ASN A C 1
ATOM 720 O O . ASN A 1 99 ? -6.375 -6.636 7.639 1.00 91.19 99 ASN A O 1
ATOM 724 N N . LEU A 1 100 ? -8.544 -7.122 7.313 1.00 92.12 100 LEU A N 1
ATOM 725 C CA . LEU A 1 100 ? -8.439 -8.580 7.393 1.00 92.12 100 LEU A CA 1
ATOM 726 C C . LEU A 1 100 ? -8.148 -9.228 6.033 1.00 92.12 100 LEU A C 1
ATOM 728 O O . LEU A 1 100 ? -7.923 -10.440 5.954 1.00 92.12 100 LEU A O 1
ATOM 732 N N . GLY A 1 101 ? -8.131 -8.424 4.975 1.00 94.06 101 GLY A N 1
ATOM 733 C CA . GLY A 1 101 ? -8.005 -8.869 3.604 1.00 94.06 101 GLY A CA 1
ATOM 734 C C . GLY A 1 101 ? -9.331 -9.347 3.026 1.00 94.06 101 GLY A C 1
ATOM 735 O O . GLY A 1 101 ? -10.376 -9.242 3.657 1.00 94.06 101 GLY A O 1
ATOM 736 N N . CYS A 1 102 ? -9.281 -9.896 1.817 1.00 96.94 102 CYS A N 1
ATOM 737 C CA . CYS A 1 102 ? -10.462 -10.462 1.173 1.00 96.94 102 CYS A CA 1
ATOM 738 C C . CYS A 1 102 ? -10.881 -11.791 1.827 1.00 96.94 102 CYS A C 1
ATOM 740 O O . CYS A 1 102 ? -10.060 -12.594 2.281 1.00 96.94 102 CYS A O 1
ATOM 742 N N . LYS A 1 103 ? -12.169 -12.107 1.782 1.00 96.12 103 LYS A N 1
ATOM 743 C CA . LYS A 1 103 ? -12.728 -13.416 2.139 1.00 96.12 103 LYS A CA 1
ATOM 744 C C . LYS A 1 103 ? -13.044 -14.258 0.923 1.00 96.12 103 LYS A C 1
ATOM 746 O O . LYS A 1 103 ? -12.935 -15.490 0.980 1.00 96.12 103 LYS A O 1
ATOM 751 N N . THR A 1 104 ? -13.439 -13.630 -0.178 1.00 96.75 104 THR A N 1
ATOM 752 C CA . THR A 1 104 ? -13.914 -14.340 -1.362 1.00 96.75 104 THR A CA 1
ATOM 753 C C . THR A 1 104 ? -13.355 -13.765 -2.656 1.00 96.75 104 THR A C 1
ATOM 755 O O . THR A 1 104 ? -13.115 -12.572 -2.806 1.00 96.75 104 THR A O 1
ATOM 758 N N . THR A 1 105 ? -13.194 -14.629 -3.659 1.00 97.38 105 THR A N 1
ATOM 759 C CA . THR A 1 105 ? -12.873 -14.192 -5.027 1.00 97.38 105 THR A CA 1
ATOM 760 C C . THR A 1 105 ? -13.967 -13.281 -5.604 1.00 97.38 105 THR A C 1
ATOM 762 O O . THR A 1 105 ? -13.686 -12.423 -6.438 1.00 97.38 105 THR A O 1
ATOM 765 N N . ALA A 1 106 ? -15.212 -13.413 -5.134 1.00 96.88 106 ALA A N 1
ATOM 766 C CA . ALA A 1 106 ? -16.306 -12.537 -5.539 1.00 96.88 106 ALA A CA 1
ATOM 767 C C . ALA A 1 106 ? -16.053 -11.077 -5.125 1.00 96.88 106 ALA A C 1
ATOM 769 O O . ALA A 1 106 ? -16.277 -10.184 -5.937 1.00 96.88 106 ALA A O 1
ATOM 770 N N . GLU A 1 107 ? -15.510 -10.825 -3.930 1.00 97.00 107 GLU A N 1
ATOM 771 C CA . GLU A 1 107 ? -15.145 -9.463 -3.511 1.00 97.00 107 GLU A CA 1
ATOM 772 C C . GLU A 1 107 ? -14.081 -8.848 -4.413 1.00 97.00 107 GLU A C 1
ATOM 774 O O . GLU A 1 107 ? -14.215 -7.695 -4.825 1.00 97.00 107 GLU A O 1
ATOM 779 N N . CYS A 1 108 ? -13.050 -9.623 -4.757 1.00 97.44 108 CYS A N 1
ATOM 780 C CA . CYS A 1 108 ? -11.980 -9.159 -5.629 1.00 97.44 108 CYS A CA 1
ATOM 781 C C . CYS A 1 108 ? -12.509 -8.837 -7.030 1.00 97.44 108 CYS A C 1
ATOM 783 O O . CYS A 1 108 ? -12.292 -7.743 -7.548 1.00 97.44 108 CYS A O 1
ATOM 785 N N . THR A 1 109 ? -13.257 -9.761 -7.635 1.00 97.19 109 THR A N 1
ATOM 786 C CA . THR A 1 109 ? -13.782 -9.564 -8.994 1.00 97.19 109 THR A CA 1
ATOM 787 C C . THR A 1 109 ? -14.799 -8.424 -9.078 1.00 97.19 109 THR A C 1
ATOM 789 O O . THR A 1 109 ? -14.796 -7.681 -10.059 1.00 97.19 109 THR A O 1
ATOM 792 N N . ALA A 1 110 ? -15.629 -8.237 -8.046 1.00 96.19 110 ALA A N 1
ATOM 793 C CA . ALA A 1 110 ? -16.572 -7.125 -7.963 1.00 96.19 110 ALA A CA 1
ATOM 794 C C . ALA A 1 110 ? -15.863 -5.779 -7.757 1.00 96.19 110 ALA A C 1
ATOM 796 O O . ALA A 1 110 ? -16.177 -4.817 -8.454 1.00 96.19 110 ALA A O 1
ATOM 797 N N . THR A 1 111 ? -14.884 -5.716 -6.849 1.00 95.56 111 THR A N 1
ATOM 798 C CA . THR A 1 111 ? -14.138 -4.484 -6.539 1.00 95.56 111 THR A CA 1
ATOM 799 C C . THR A 1 111 ? -13.319 -3.992 -7.727 1.00 95.56 111 THR A C 1
ATOM 801 O O . THR A 1 111 ? -13.347 -2.805 -8.039 1.00 95.56 111 THR A O 1
ATOM 804 N N . PHE A 1 112 ? -12.620 -4.893 -8.422 1.00 93.62 112 PHE A N 1
ATOM 805 C CA . PHE A 1 112 ? -11.778 -4.532 -9.568 1.00 93.62 112 PHE A CA 1
ATOM 806 C C . PHE A 1 112 ? -12.520 -4.557 -10.912 1.00 93.62 112 PHE A C 1
ATOM 808 O O . PHE A 1 112 ? -11.931 -4.238 -11.944 1.00 93.62 112 PHE A O 1
ATOM 815 N N . GLY A 1 113 ? -13.797 -4.956 -10.934 1.00 94.50 113 GLY A N 1
ATOM 816 C CA . GLY A 1 113 ? -14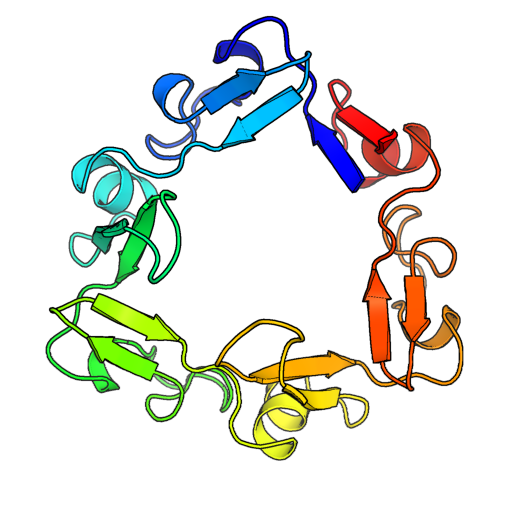.596 -5.033 -12.161 1.00 94.50 113 GLY A CA 1
ATOM 817 C C . GLY A 1 113 ? -14.045 -6.014 -13.205 1.00 94.50 113 GLY A C 1
ATOM 818 O O . GLY A 1 113 ? -14.272 -5.837 -14.400 1.00 94.50 113 GLY A O 1
ATOM 819 N N . SER A 1 114 ? -13.302 -7.037 -12.776 1.00 93.31 114 SER A N 1
ATOM 820 C CA . SER A 1 114 ? -12.599 -7.978 -13.651 1.00 93.31 114 SER A CA 1
ATOM 821 C C . SER A 1 114 ? -12.666 -9.393 -13.092 1.00 93.31 114 SER A C 1
ATOM 823 O O . SER A 1 114 ? -12.450 -9.610 -11.906 1.00 93.31 114 SER A O 1
ATOM 825 N N . GLN A 1 115 ? -12.924 -10.374 -13.960 1.00 94.88 115 GLN A N 1
ATOM 826 C CA . GLN A 1 115 ? -12.940 -11.797 -13.587 1.00 94.88 115 GLN A CA 1
ATOM 827 C C . GLN A 1 115 ? -11.535 -12.379 -13.379 1.00 94.88 115 GLN A C 1
ATOM 829 O O . GLN A 1 115 ? -11.400 -13.496 -12.892 1.00 94.88 115 GLN A O 1
ATOM 834 N N . ASN A 1 116 ? -10.490 -11.622 -13.719 1.00 94.75 116 ASN A N 1
ATOM 835 C CA . ASN A 1 116 ? -9.100 -12.057 -13.614 1.00 94.75 116 ASN A CA 1
ATOM 836 C C . ASN A 1 116 ? -8.504 -11.744 -12.238 1.00 94.75 116 ASN A C 1
ATOM 838 O O . ASN A 1 116 ? -7.323 -11.436 -12.153 1.00 94.75 116 ASN A O 1
ATOM 842 N N . PHE A 1 117 ? -9.302 -11.763 -11.172 1.00 96.88 117 PHE A N 1
ATOM 843 C CA . PHE A 1 117 ? -8.818 -11.581 -9.807 1.00 96.88 117 PHE A CA 1
ATOM 844 C C . PHE A 1 117 ? -9.269 -12.739 -8.930 1.00 96.88 117 PHE A C 1
ATOM 846 O O . PHE A 1 117 ? -10.395 -13.210 -9.059 1.00 96.88 117 PHE A O 1
ATOM 853 N N . VAL A 1 118 ? -8.406 -13.169 -8.014 1.00 96.75 118 VAL A N 1
ATOM 854 C CA . VAL A 1 118 ? -8.686 -14.216 -7.025 1.00 96.75 118 VAL A CA 1
ATOM 855 C C . VAL A 1 118 ? -8.347 -13.730 -5.630 1.00 96.75 118 VAL A C 1
ATOM 857 O O . VAL A 1 118 ? -7.409 -12.960 -5.452 1.00 96.75 118 VAL A O 1
ATOM 860 N N . CYS A 1 119 ? -9.104 -14.195 -4.640 1.00 97.06 119 CYS A N 1
ATOM 861 C CA . CYS A 1 119 ? -8.769 -13.966 -3.243 1.00 97.06 119 CYS A CA 1
ATOM 862 C C . CYS A 1 119 ? -7.914 -15.120 -2.721 1.00 97.06 119 CYS A C 1
ATOM 864 O O . CYS A 1 119 ? -8.420 -16.234 -2.554 1.00 97.06 119 CYS A O 1
ATOM 866 N N . GLU A 1 120 ? -6.645 -14.876 -2.414 1.00 95.19 120 GLU A N 1
ATOM 867 C CA . GLU A 1 120 ? -5.714 -15.918 -1.972 1.00 95.19 120 GLU A CA 1
ATOM 868 C C . GLU A 1 120 ? -4.841 -15.481 -0.800 1.00 95.19 120 GLU A C 1
ATOM 870 O O . GLU A 1 120 ? -4.653 -14.295 -0.549 1.00 95.19 120 GLU A O 1
ATOM 875 N N . GLN A 1 121 ? -4.323 -16.465 -0.062 1.00 93.25 121 GLN A N 1
ATOM 876 C CA . GLN A 1 121 ? -3.433 -16.235 1.073 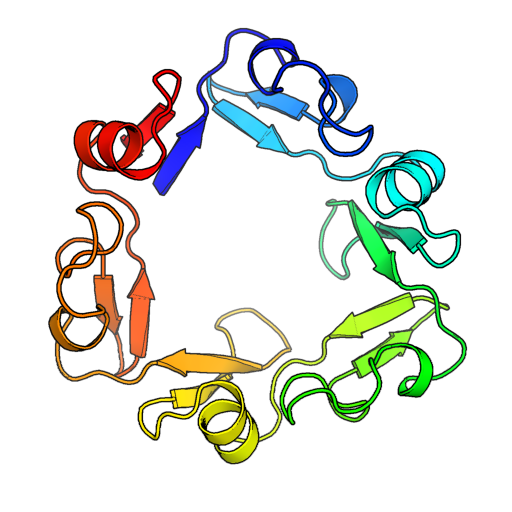1.00 93.25 121 GLN A CA 1
ATOM 877 C C . GLN A 1 121 ? -2.144 -15.555 0.613 1.00 93.25 121 GLN A C 1
ATOM 879 O O . GLN A 1 121 ? -1.472 -16.050 -0.296 1.00 93.25 121 GLN A O 1
ATOM 884 N N . VAL A 1 122 ? -1.771 -14.465 1.283 1.00 88.44 122 VAL A N 1
ATOM 885 C CA . VAL A 1 122 ? -0.457 -13.854 1.083 1.00 88.44 122 VAL A CA 1
ATOM 886 C C . VAL A 1 122 ? 0.594 -14.728 1.769 1.00 88.44 122 VAL A C 1
ATOM 888 O O . VAL A 1 122 ? 0.444 -15.129 2.925 1.00 88.44 122 VAL A O 1
ATOM 891 N N . SER A 1 123 ? 1.656 -15.078 1.041 1.00 85.06 123 SER A N 1
ATOM 892 C CA . SER A 1 123 ? 2.709 -15.953 1.563 1.00 85.06 123 SER A CA 1
ATOM 893 C C . SER A 1 123 ? 3.408 -15.314 2.764 1.00 85.06 123 SER A C 1
ATOM 895 O O . SER A 1 123 ? 3.974 -14.235 2.640 1.00 85.06 123 SER A O 1
ATOM 897 N N . GLY A 1 124 ? 3.421 -16.013 3.902 1.00 84.31 124 GLY A N 1
ATOM 898 C CA . GLY A 1 124 ? 4.054 -15.538 5.139 1.00 84.31 124 GLY A CA 1
ATOM 899 C C . GLY A 1 124 ? 3.166 -14.651 6.015 1.00 84.31 124 GLY A C 1
ATOM 900 O O . GLY A 1 124 ? 3.570 -14.317 7.124 1.00 84.31 124 GLY A O 1
ATOM 901 N N . GLU A 1 125 ? 1.952 -14.343 5.567 1.00 84.94 125 GLU A N 1
ATOM 902 C CA . GLU A 1 125 ? 1.014 -13.473 6.272 1.00 84.94 125 GLU A CA 1
ATOM 903 C C . GLU A 1 125 ? -0.213 -14.248 6.758 1.00 84.94 125 GLU A C 1
ATOM 905 O O . GLU A 1 125 ? -0.476 -15.370 6.320 1.00 84.94 125 GLU A O 1
ATOM 910 N N . THR A 1 126 ? -0.994 -13.648 7.657 1.00 85.44 126 THR A N 1
ATOM 911 C CA . THR A 1 126 ? -2.243 -14.231 8.182 1.00 85.44 126 THR A CA 1
ATOM 912 C C . THR A 1 126 ? -3.492 -13.818 7.404 1.00 85.44 126 THR A C 1
ATOM 914 O O . THR A 1 126 ? -4.558 -14.388 7.634 1.00 85.44 126 THR A O 1
ATOM 917 N N . TYR A 1 127 ? -3.372 -12.884 6.459 1.00 88.94 127 TYR A N 1
ATOM 918 C CA . TYR A 1 127 ? -4.483 -12.350 5.671 1.00 88.94 127 TYR A CA 1
ATOM 919 C C . TYR A 1 127 ? -4.437 -12.802 4.206 1.00 88.94 127 TYR A C 1
ATOM 921 O O . TYR A 1 127 ? -3.430 -13.308 3.697 1.00 88.94 127 TYR A O 1
ATOM 929 N N . ARG A 1 128 ? -5.561 -12.618 3.514 1.00 94.88 128 ARG A N 1
ATOM 930 C CA . ARG A 1 128 ? -5.699 -12.915 2.085 1.00 94.88 128 ARG A CA 1
ATOM 931 C C . ARG A 1 128 ? -5.781 -11.621 1.288 1.00 94.88 128 ARG A C 1
ATOM 933 O O . ARG A 1 128 ? -6.373 -10.649 1.741 1.00 94.88 128 ARG A O 1
ATOM 940 N N . ALA A 1 129 ? -5.223 -11.607 0.089 1.00 94.62 129 ALA A N 1
ATOM 941 C CA . ALA A 1 129 ? -5.264 -10.456 -0.800 1.00 94.62 129 ALA A CA 1
ATOM 942 C C . ALA A 1 129 ? -5.855 -10.830 -2.157 1.00 94.62 129 ALA A C 1
ATOM 944 O O . ALA A 1 129 ? -5.902 -12.000 -2.553 1.00 94.62 129 ALA A O 1
ATOM 945 N N . CYS A 1 130 ? -6.305 -9.805 -2.871 1.00 96.12 130 CYS A N 1
ATOM 946 C CA . CYS A 1 130 ? -6.725 -9.947 -4.249 1.00 96.12 130 CYS A CA 1
ATOM 947 C C . CYS A 1 130 ? -5.501 -9.958 -5.163 1.00 96.12 130 CYS A C 1
ATOM 949 O O . CYS A 1 130 ? -4.788 -8.962 -5.255 1.00 96.12 130 CYS A O 1
ATOM 951 N N . TYR A 1 131 ? -5.290 -11.066 -5.866 1.00 95.38 131 TYR A N 1
ATOM 952 C CA . TYR A 1 131 ? -4.250 -11.199 -6.881 1.00 95.38 131 TYR A CA 1
ATOM 953 C C . TYR A 1 131 ? -4.867 -11.214 -8.270 1.00 95.38 131 TYR A C 1
ATOM 955 O O . TYR A 1 131 ? -5.854 -11.915 -8.499 1.00 95.38 131 TYR A O 1
ATOM 963 N N . GLN A 1 132 ? -4.259 -10.489 -9.209 1.00 96.00 132 GLN A N 1
ATOM 964 C 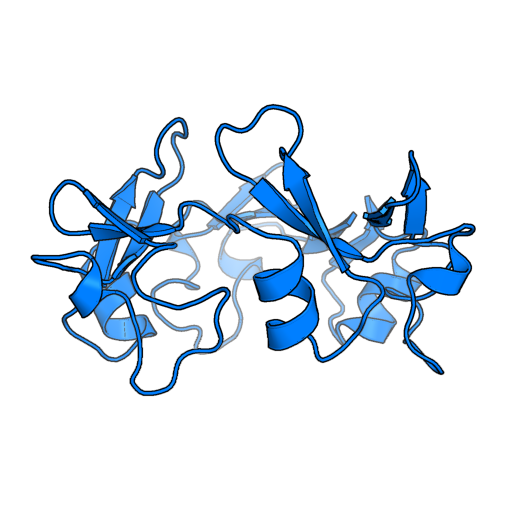CA . GLN A 1 132 ? -4.587 -10.641 -10.621 1.00 96.00 132 GLN A CA 1
ATOM 965 C C . GLN A 1 132 ? -4.071 -11.996 -11.121 1.00 96.00 132 GLN A C 1
ATOM 967 O O . GLN A 1 132 ? -2.926 -12.368 -10.862 1.00 96.00 132 GLN A O 1
ATOM 972 N N . THR A 1 133 ? -4.912 -12.747 -11.824 1.00 96.44 133 THR A N 1
ATOM 973 C CA . THR A 1 133 ? -4.561 -14.045 -12.402 1.00 96.44 133 THR A CA 1
ATOM 974 C C . THR A 1 133 ? -3.895 -13.887 -13.759 1.00 96.44 133 THR A C 1
ATOM 976 O O . THR A 1 133 ? -4.275 -13.006 -14.531 1.00 96.44 133 THR A O 1
ATOM 979 N N . CYS A 1 134 ? -2.996 -14.801 -14.104 1.00 96.69 134 CYS A N 1
ATOM 980 C CA . CYS A 1 134 ? -2.269 -14.788 -15.369 1.00 96.69 134 CYS A CA 1
ATOM 981 C C . CYS A 1 134 ? -1.943 -16.196 -15.874 1.00 96.69 134 CYS A C 1
ATOM 983 O O . CYS A 1 134 ? -2.009 -17.189 -15.147 1.00 96.69 134 CYS A O 1
ATOM 985 N N . LYS A 1 135 ? -1.539 -16.267 -17.142 1.00 97.00 135 LYS A N 1
ATOM 986 C CA . LYS A 1 135 ? -0.822 -17.396 -17.751 1.00 97.00 135 LYS A CA 1
ATOM 987 C C . LYS A 1 135 ? 0.593 -17.000 -18.170 1.00 97.00 135 LYS A C 1
ATOM 989 O O . LYS A 1 135 ? 1.463 -17.863 -18.254 1.00 97.00 135 LYS A O 1
ATOM 994 N N . ALA A 1 136 ? 0.816 -15.718 -18.439 1.00 96.31 136 ALA A N 1
ATOM 995 C CA . ALA A 1 136 ? 2.111 -15.124 -18.733 1.00 96.31 136 ALA A CA 1
ATOM 996 C C . ALA A 1 136 ? 2.202 -13.713 -18.133 1.00 96.31 136 ALA A C 1
ATOM 998 O O . ALA A 1 136 ? 1.184 -13.101 -17.823 1.00 96.31 136 ALA A O 1
ATOM 999 N N . ALA A 1 137 ? 3.417 -13.173 -18.013 1.00 95.06 137 ALA A N 1
ATOM 1000 C CA . ALA A 1 137 ? 3.644 -11.825 -17.483 1.00 95.06 137 ALA A CA 1
ATOM 1001 C C . ALA A 1 137 ? 2.887 -10.729 -18.259 1.00 95.06 137 ALA A C 1
ATOM 1003 O O . ALA A 1 137 ? 2.413 -9.760 -17.678 1.00 95.06 137 ALA A O 1
ATOM 1004 N N . ALA A 1 138 ? 2.682 -10.922 -19.566 1.00 94.69 138 ALA A N 1
ATOM 1005 C CA . ALA A 1 138 ? 1.902 -10.007 -20.397 1.00 94.69 138 ALA A CA 1
ATOM 1006 C C . ALA A 1 138 ? 0.423 -9.877 -19.974 1.00 94.69 138 ALA A C 1
ATOM 1008 O O . ALA A 1 138 ? -0.210 -8.881 -20.311 1.00 94.69 138 ALA A O 1
ATOM 1009 N N . ASP A 1 139 ? -0.131 -10.840 -19.228 1.00 95.00 139 ASP A N 1
ATOM 1010 C CA . ASP A 1 139 ? -1.502 -10.758 -18.705 1.00 95.00 139 ASP A CA 1
ATOM 1011 C C . ASP A 1 139 ? -1.608 -9.835 -17.476 1.00 95.00 139 ASP A C 1
ATOM 1013 O O . ASP A 1 139 ? -2.713 -9.513 -17.038 1.00 95.00 139 ASP A O 1
ATOM 1017 N N . CYS A 1 140 ? -0.469 -9.437 -16.900 1.00 94.50 140 CYS A N 1
ATOM 1018 C CA . CYS A 1 140 ? -0.379 -8.662 -15.663 1.00 94.50 140 CYS A CA 1
ATOM 1019 C C . CYS A 1 140 ? -0.406 -7.156 -15.871 1.00 94.50 140 CYS A C 1
ATOM 1021 O O . CYS A 1 140 ? -0.415 -6.404 -14.901 1.00 94.50 140 CYS A O 1
ATOM 1023 N N . VAL A 1 141 ? -0.429 -6.712 -17.125 1.00 93.44 141 VAL A N 1
ATOM 1024 C CA . VAL A 1 141 ? -0.229 -5.309 -17.460 1.00 93.44 141 VAL A CA 1
ATOM 1025 C C . VAL A 1 141 ? -1.409 -4.751 -18.225 1.00 93.44 141 VAL A C 1
ATOM 1027 O O . VAL A 1 141 ? -2.034 -5.416 -19.055 1.00 93.44 141 VAL A O 1
ATOM 1030 N N . ALA A 1 142 ? -1.724 -3.494 -17.937 1.00 87.69 142 ALA A N 1
ATOM 1031 C CA . ALA A 1 142 ? -2.716 -2.766 -18.701 1.00 87.69 142 ALA A CA 1
ATOM 1032 C C . ALA A 1 142 ? -2.180 -2.452 -20.113 1.00 87.69 142 ALA A C 1
ATOM 1034 O O . ALA A 1 142 ? -0.974 -2.260 -20.300 1.00 87.69 142 ALA A O 1
ATOM 1035 N N . PRO A 1 143 ? -3.057 -2.330 -21.124 1.00 86.62 143 PRO A N 1
ATOM 1036 C CA . PRO A 1 143 ? -2.654 -1.821 -22.428 1.00 86.62 143 PRO A CA 1
ATOM 1037 C C . PRO A 1 143 ? -1.981 -0.445 -22.309 1.00 86.62 143 PRO A C 1
ATOM 1039 O O . PRO A 1 143 ? -2.526 0.456 -21.674 1.00 86.62 143 PRO A O 1
ATOM 1042 N N . ASN A 1 144 ? -0.834 -0.267 -22.974 1.00 87.94 144 ASN A N 1
ATOM 1043 C CA . ASN A 1 144 ? -0.015 0.956 -22.931 1.00 87.94 144 ASN A CA 1
ATOM 1044 C C . ASN A 1 144 ? 0.500 1.326 -21.529 1.00 87.94 144 ASN A C 1
ATOM 1046 O O . ASN A 1 144 ? 0.674 2.513 -21.236 1.00 87.94 144 ASN A O 1
ATOM 1050 N N . ALA A 1 145 ? 0.734 0.333 -20.667 1.00 90.56 145 ALA A N 1
ATOM 1051 C CA . ALA A 1 145 ? 1.411 0.565 -19.401 1.00 90.56 145 ALA A CA 1
ATOM 1052 C C . ALA A 1 145 ? 2.773 1.262 -19.630 1.00 90.56 145 ALA A C 1
ATOM 1054 O O . ALA A 1 145 ? 3.465 0.956 -20.608 1.00 90.56 145 ALA A O 1
ATOM 1055 N N . PRO A 1 146 ? 3.151 2.232 -18.778 1.00 91.25 146 PRO A N 1
ATOM 1056 C CA . PRO A 1 146 ? 4.492 2.804 -18.808 1.00 91.25 146 PRO A CA 1
ATOM 1057 C C . PRO A 1 146 ? 5.520 1.734 -18.424 1.00 91.25 146 PRO A C 1
ATOM 1059 O O . PRO A 1 146 ? 5.165 0.721 -17.831 1.00 91.25 146 PRO A O 1
ATOM 1062 N N . SER A 1 147 ? 6.793 1.983 -18.725 1.00 90.31 147 SER A N 1
ATOM 1063 C CA . SER A 1 147 ? 7.858 0.977 -18.630 1.00 90.31 147 SER A CA 1
ATOM 1064 C C . SER A 1 147 ? 7.992 0.326 -17.249 1.00 90.31 147 SER A C 1
ATOM 1066 O O . SER A 1 147 ? 8.179 -0.878 -17.159 1.00 90.31 147 SER A O 1
ATOM 1068 N N . LEU A 1 148 ? 7.794 1.072 -16.155 1.00 91.69 148 LEU A N 1
ATOM 1069 C CA . LEU A 1 148 ? 7.840 0.492 -14.803 1.00 91.69 148 LEU A CA 1
ATOM 1070 C C . LEU A 1 148 ? 6.716 -0.525 -14.526 1.00 91.69 148 LEU A C 1
ATOM 1072 O O . LEU A 1 148 ? 6.844 -1.355 -13.636 1.00 91.69 148 LEU A O 1
ATOM 1076 N N . PHE A 1 149 ? 5.615 -0.458 -15.274 1.00 91.50 149 PHE A N 1
ATOM 1077 C CA . PHE A 1 149 ? 4.454 -1.336 -15.122 1.00 91.50 149 PHE A CA 1
ATOM 1078 C C . PHE A 1 149 ? 4.222 -2.198 -16.369 1.00 91.50 149 PHE A C 1
ATOM 1080 O O . PHE A 1 149 ? 3.102 -2.663 -16.593 1.00 91.50 149 PHE A O 1
ATOM 1087 N N . ASP A 1 150 ? 5.244 -2.371 -17.209 1.00 92.81 150 ASP A N 1
ATOM 1088 C CA . ASP A 1 150 ? 5.174 -3.244 -18.373 1.00 92.81 150 ASP A CA 1
ATOM 1089 C C . ASP A 1 150 ? 5.542 -4.699 -18.029 1.00 92.81 150 ASP A C 1
ATOM 1091 O O . ASP A 1 150 ? 5.861 -5.037 -16.890 1.00 92.81 150 ASP A O 1
ATOM 1095 N N . ALA A 1 151 ? 5.363 -5.597 -19.000 1.00 94.44 151 ALA A N 1
ATOM 1096 C CA . ALA A 1 151 ? 5.387 -7.035 -18.768 1.00 94.44 151 ALA A CA 1
ATOM 1097 C C . ALA A 1 151 ? 6.747 -7.568 -18.290 1.00 94.44 151 ALA A C 1
ATOM 1099 O O . ALA A 1 151 ? 6.778 -8.664 -17.735 1.00 94.44 151 ALA A O 1
ATOM 1100 N N . ASP A 1 152 ? 7.854 -6.856 -18.513 1.00 94.19 152 ASP A N 1
ATOM 1101 C CA . ASP A 1 152 ? 9.180 -7.304 -18.074 1.00 94.19 152 ASP A CA 1
ATOM 1102 C C . ASP A 1 152 ? 9.439 -7.096 -16.570 1.00 94.19 152 ASP A C 1
ATOM 1104 O O . ASP A 1 152 ? 10.370 -7.688 -16.020 1.00 94.19 152 ASP A O 1
ATOM 1108 N N . ASN A 1 153 ? 8.563 -6.337 -15.906 1.00 95.50 153 ASN A N 1
ATOM 1109 C CA . ASN A 1 153 ? 8.578 -6.056 -14.471 1.00 95.50 153 ASN A CA 1
ATOM 1110 C C . ASN A 1 153 ? 7.563 -6.918 -13.690 1.00 95.50 153 ASN A C 1
ATOM 1112 O O . ASN A 1 153 ? 7.315 -6.700 -12.498 1.00 95.50 153 ASN A O 1
ATOM 1116 N N . TYR A 1 154 ? 6.997 -7.938 -14.348 1.00 95.94 154 TYR A N 1
ATOM 1117 C CA . TYR A 1 154 ? 6.105 -8.922 -13.742 1.00 95.94 154 TYR A CA 1
ATOM 1118 C C . TYR A 1 154 ? 6.530 -10.360 -14.043 1.00 95.94 154 TYR A C 1
ATOM 1120 O O . TYR A 1 154 ? 7.001 -10.707 -15.124 1.00 95.94 154 TYR A O 1
ATOM 1128 N N . ALA A 1 155 ? 6.245 -11.243 -13.093 1.00 95.44 155 ALA A N 1
ATOM 1129 C CA . ALA A 1 155 ? 6.241 -12.683 -13.279 1.00 95.44 155 ALA A CA 1
ATOM 1130 C C . ALA A 1 155 ? 4.816 -13.223 -13.133 1.00 95.44 155 ALA A C 1
ATOM 1132 O O . ALA A 1 155 ? 4.036 -12.753 -12.304 1.00 95.44 155 ALA A O 1
ATOM 1133 N N . CYS A 1 156 ? 4.495 -14.254 -13.918 1.00 96.12 156 CYS A N 1
ATOM 1134 C CA . CYS A 1 156 ? 3.312 -15.064 -13.666 1.00 96.12 156 CYS A CA 1
ATOM 1135 C C . CYS A 1 156 ? 3.688 -16.265 -12.796 1.00 96.12 156 CYS A C 1
ATOM 1137 O O . CYS A 1 156 ? 4.064 -17.319 -13.313 1.00 96.12 156 CYS A O 1
ATOM 1139 N N . ASP A 1 157 ? 3.621 -16.093 -11.478 1.00 94.00 157 ASP A N 1
ATOM 1140 C CA . ASP A 1 157 ? 3.992 -17.121 -10.509 1.00 94.00 157 ASP A CA 1
ATOM 1141 C C . ASP A 1 157 ? 2.754 -17.832 -9.961 1.00 94.00 157 ASP A C 1
ATOM 1143 O O . ASP A 1 157 ? 1.854 -17.218 -9.385 1.00 94.00 157 ASP A O 1
ATOM 1147 N N . GLN A 1 158 ? 2.696 -19.150 -10.166 1.00 92.12 158 GLN A N 1
ATOM 1148 C CA . GLN A 1 158 ? 1.565 -19.996 -9.760 1.00 92.12 158 GLN A CA 1
ATOM 1149 C C . GLN A 1 158 ? 0.201 -19.472 -10.255 1.00 92.12 158 GLN A C 1
ATOM 1151 O O . GLN A 1 158 ? -0.819 -19.637 -9.594 1.00 92.12 158 GLN A O 1
ATOM 1156 N N . GLY A 1 159 ? 0.180 -18.842 -11.435 1.00 94.12 159 GLY A N 1
ATOM 1157 C CA . GLY A 1 159 ? -1.029 -18.259 -12.018 1.00 94.12 159 GLY A CA 1
ATOM 1158 C C . GLY A 1 159 ? -1.402 -16.879 -11.471 1.00 94.12 159 GLY A C 1
ATOM 1159 O O . GLY A 1 159 ? -2.506 -16.417 -11.753 1.00 94.12 159 GLY A O 1
ATOM 1160 N N . ARG A 1 160 ? -0.511 -16.216 -10.721 1.00 94.19 160 ARG A N 1
ATOM 1161 C CA . ARG A 1 160 ? -0.699 -14.867 -10.168 1.00 94.19 160 ARG A CA 1
ATOM 1162 C C . ARG A 1 160 ? 0.336 -13.896 -10.710 1.00 94.19 160 ARG A C 1
ATOM 1164 O O . ARG A 1 160 ? 1.506 -14.239 -10.867 1.00 94.19 160 ARG A O 1
ATOM 1171 N N . CYS A 1 161 ? -0.102 -12.670 -10.932 1.00 95.00 161 CYS A N 1
ATOM 1172 C CA . CYS A 1 161 ? 0.773 -11.560 -11.253 1.00 95.00 161 CYS A CA 1
ATOM 1173 C C . CYS A 1 161 ? 1.552 -11.136 -10.016 1.00 95.00 161 CYS A C 1
ATOM 1175 O O . CYS A 1 161 ? 0.966 -10.693 -9.028 1.00 95.00 161 CYS A O 1
ATOM 1177 N N . VAL A 1 162 ? 2.871 -11.278 -10.087 1.00 92.25 162 VAL A N 1
ATOM 1178 C CA . VAL A 1 162 ? 3.807 -10.860 -9.047 1.00 92.25 162 VAL A CA 1
ATOM 1179 C C . VAL A 1 162 ? 4.739 -9.826 -9.654 1.00 92.25 162 VAL A C 1
ATOM 1181 O O . VAL A 1 162 ? 5.403 -10.106 -10.649 1.00 92.25 162 VAL A O 1
ATOM 1184 N N . GLU A 1 163 ? 4.774 -8.631 -9.074 1.00 92.25 163 GLU A N 1
ATOM 1185 C CA . GLU A 1 163 ? 5.724 -7.594 -9.471 1.00 92.25 163 GLU A CA 1
ATOM 1186 C C . GLU A 1 163 ? 7.139 -8.026 -9.069 1.00 92.25 163 GLU A C 1
ATOM 1188 O O . GLU A 1 163 ? 7.395 -8.367 -7.912 1.00 92.25 163 GLU A O 1
ATOM 1193 N N . THR A 1 164 ? 8.064 -8.022 -10.024 1.00 93.31 164 THR A N 1
ATOM 1194 C CA . THR A 1 164 ? 9.481 -8.333 -9.778 1.00 93.31 164 THR A CA 1
ATOM 1195 C C . THR A 1 164 ? 10.303 -7.081 -9.469 1.00 93.31 164 THR A C 1
ATOM 1197 O O . THR A 1 164 ? 11.475 -7.173 -9.106 1.00 93.31 164 THR A O 1
ATOM 1200 N N . GLY A 1 165 ? 9.667 -5.911 -9.550 1.00 92.31 165 GLY A N 1
ATOM 1201 C CA . GLY A 1 165 ? 10.291 -4.598 -9.504 1.00 92.31 165 GLY A CA 1
ATOM 1202 C C . GLY A 1 165 ? 10.841 -4.203 -10.869 1.00 92.31 165 GLY A C 1
ATOM 1203 O O . GLY A 1 165 ? 10.626 -4.907 -11.842 1.00 92.31 165 GLY A O 1
ATOM 1204 N N . CYS A 1 166 ? 11.546 -3.076 -10.911 1.00 95.12 166 CYS A N 1
ATOM 1205 C CA . CYS A 1 166 ? 12.195 -2.546 -12.109 1.00 95.12 166 CYS A CA 1
ATOM 1206 C C . CYS A 1 166 ? 13.405 -3.380 -12.572 1.00 95.12 166 CYS A C 1
ATOM 1208 O O . CYS A 1 166 ? 14.071 -4.038 -11.766 1.00 95.12 166 CYS A O 1
ATOM 1210 N N . ASN A 1 167 ? 13.759 -3.217 -13.845 1.00 95.19 167 ASN A N 1
ATOM 1211 C CA . ASN A 1 167 ? 14.982 -3.709 -14.472 1.00 95.19 167 ASN A CA 1
ATOM 1212 C C . ASN A 1 167 ? 16.044 -2.608 -14.624 1.00 95.19 167 ASN A C 1
ATOM 1214 O O . ASN A 1 167 ? 17.248 -2.886 -14.623 1.00 95.19 167 ASN A O 1
ATOM 1218 N N . THR A 1 168 ? 15.624 -1.344 -14.755 1.00 95.44 168 THR A N 1
ATOM 1219 C CA . THR A 1 168 ? 16.541 -0.211 -14.947 1.00 95.44 168 THR A CA 1
ATOM 1220 C C . THR A 1 168 ? 16.127 1.050 -14.190 1.00 95.44 168 THR A C 1
ATOM 1222 O O . THR A 1 168 ? 14.951 1.360 -14.014 1.00 95.44 168 THR A O 1
ATOM 1225 N N . THR A 1 169 ? 17.105 1.882 -13.809 1.00 95.19 169 THR A N 1
ATOM 1226 C CA . THR A 1 169 ? 16.827 3.224 -13.254 1.00 95.19 169 THR A CA 1
ATOM 1227 C C . THR A 1 169 ? 16.077 4.118 -14.255 1.00 95.19 169 THR A C 1
ATOM 1229 O O . THR A 1 169 ? 15.350 5.035 -13.863 1.00 95.19 169 THR A O 1
ATOM 1232 N N . ALA A 1 170 ? 16.207 3.850 -15.558 1.00 94.25 170 ALA A N 1
ATOM 1233 C CA . ALA A 1 170 ? 15.465 4.559 -16.595 1.00 94.25 170 ALA A CA 1
ATOM 1234 C C . ALA A 1 170 ? 13.948 4.306 -16.501 1.00 94.25 170 ALA A C 1
ATOM 1236 O O . ALA A 1 170 ? 13.170 5.246 -16.666 1.00 94.25 170 ALA A O 1
ATOM 1237 N N . GLU A 1 171 ? 13.505 3.089 -16.173 1.00 94.44 171 GLU A N 1
ATOM 1238 C CA . GLU A 1 171 ? 12.085 2.799 -15.909 1.00 94.44 171 GLU A CA 1
ATOM 1239 C C . GLU A 1 171 ? 11.548 3.619 -14.735 1.00 94.44 171 GLU A C 1
ATOM 1241 O O . GLU A 1 171 ? 10.520 4.291 -14.870 1.00 94.44 171 GLU A O 1
ATOM 1246 N N . CYS A 1 172 ? 12.289 3.640 -13.622 1.00 94.19 172 CYS A N 1
ATOM 1247 C CA . CYS A 1 172 ? 11.928 4.404 -12.429 1.00 94.19 172 CYS A CA 1
ATOM 1248 C C . CYS A 1 172 ? 11.805 5.901 -12.736 1.00 94.19 172 CYS A C 1
ATOM 1250 O O . CYS A 1 172 ? 10.760 6.508 -12.512 1.00 94.19 172 CYS A O 1
ATOM 1252 N N . THR A 1 173 ? 12.857 6.503 -13.292 1.00 93.38 173 THR A N 1
ATOM 1253 C CA . THR A 1 173 ? 12.904 7.950 -13.562 1.00 93.38 173 THR A CA 1
ATOM 1254 C C . THR A 1 173 ? 11.878 8.385 -14.613 1.00 93.38 173 THR A C 1
ATOM 1256 O O . THR A 1 173 ? 11.246 9.436 -14.477 1.00 93.38 173 THR A O 1
ATOM 1259 N N . SER A 1 174 ? 11.659 7.574 -15.654 1.00 90.88 174 SER A N 1
ATOM 1260 C CA . SER A 1 174 ? 10.708 7.900 -16.721 1.00 90.88 174 SER A CA 1
ATOM 1261 C C . SER A 1 174 ? 9.249 7.769 -16.286 1.00 90.88 174 SER A C 1
ATOM 1263 O O . SER A 1 174 ? 8.431 8.585 -16.724 1.00 90.88 174 SER A O 1
ATOM 1265 N N . THR A 1 175 ? 8.924 6.805 -15.420 1.00 90.69 175 THR A N 1
ATOM 1266 C CA . THR A 1 175 ? 7.552 6.581 -14.944 1.00 90.69 175 THR A CA 1
ATOM 1267 C C . THR A 1 175 ? 7.204 7.490 -13.770 1.00 90.69 175 THR A C 1
ATOM 1269 O O . THR A 1 175 ? 6.190 8.182 -13.823 1.00 90.69 175 THR A O 1
ATOM 1272 N N . LEU A 1 176 ? 8.071 7.562 -12.755 1.00 88.81 176 LEU A N 1
ATOM 1273 C CA . LEU A 1 176 ? 7.833 8.344 -11.535 1.00 88.81 176 LEU A CA 1
ATOM 1274 C C . LEU A 1 176 ? 8.076 9.850 -11.723 1.00 88.81 176 LEU A C 1
ATOM 1276 O O . LEU A 1 176 ? 7.713 10.642 -10.862 1.00 88.81 176 LEU A O 1
ATOM 1280 N N . LYS A 1 177 ? 8.687 10.262 -12.844 1.00 87.31 177 LYS A N 1
ATOM 1281 C CA . LYS A 1 177 ? 9.019 11.666 -13.160 1.00 87.31 177 LYS A CA 1
ATOM 1282 C C . LYS A 1 177 ? 9.913 12.350 -12.116 1.00 87.31 177 LYS A C 1
ATOM 1284 O O . LYS A 1 177 ? 9.926 13.575 -12.022 1.00 87.31 177 LYS A O 1
ATOM 1289 N N . VAL A 1 178 ? 10.720 11.569 -11.403 1.00 84.62 178 VAL A N 1
ATOM 1290 C CA . VAL A 1 178 ? 11.708 12.034 -10.419 1.00 84.62 178 VAL A CA 1
ATOM 1291 C C . VAL A 1 178 ? 13.118 11.618 -10.838 1.00 84.62 178 VAL A C 1
ATOM 1293 O O . VAL A 1 178 ? 13.293 10.668 -11.599 1.00 84.62 178 VAL A O 1
ATOM 1296 N N . GLN A 1 179 ? 14.131 12.362 -10.389 1.00 83.38 179 GLN A N 1
ATOM 1297 C CA . GLN A 1 179 ? 15.540 12.136 -10.763 1.00 83.38 179 GLN A CA 1
ATOM 1298 C C . GLN A 1 179 ? 16.357 11.460 -9.651 1.00 83.38 179 GLN A C 1
ATOM 1300 O O . GLN A 1 179 ? 17.412 10.897 -9.919 1.00 83.38 179 GLN A O 1
ATOM 1305 N N . ASN A 1 180 ? 15.878 11.500 -8.410 1.00 88.88 180 ASN A N 1
ATOM 1306 C CA . ASN A 1 180 ? 16.516 10.941 -7.219 1.00 88.88 180 ASN A CA 1
ATOM 1307 C C . ASN A 1 180 ? 15.998 9.528 -6.918 1.00 88.88 180 ASN A C 1
ATOM 1309 O O . ASN A 1 180 ? 15.585 9.250 -5.797 1.00 88.88 180 ASN A O 1
ATOM 1313 N N . VAL A 1 181 ? 15.986 8.647 -7.919 1.00 93.38 181 VAL A N 1
ATOM 1314 C CA . VAL A 1 181 ? 15.581 7.241 -7.766 1.00 93.38 181 VAL A CA 1
ATOM 1315 C C . VAL A 1 181 ? 16.571 6.312 -8.451 1.00 93.38 181 VAL A C 1
ATOM 1317 O O . VAL A 1 181 ? 17.151 6.667 -9.476 1.00 93.38 181 VAL A O 1
ATOM 1320 N N . VAL A 1 182 ? 16.737 5.110 -7.906 1.00 93.88 182 VAL A N 1
ATOM 1321 C CA . VAL A 1 182 ? 17.530 4.020 -8.489 1.00 93.88 182 VAL A CA 1
ATOM 1322 C C . VAL A 1 182 ? 16.712 2.743 -8.546 1.00 93.88 182 VAL A C 1
ATOM 1324 O O . VAL A 1 182 ? 15.821 2.532 -7.724 1.00 93.88 182 VAL A O 1
ATOM 1327 N N . CYS A 1 183 ? 17.018 1.903 -9.528 1.00 94.88 183 CYS A N 1
ATOM 1328 C CA . CYS A 1 183 ? 16.478 0.559 -9.596 1.00 94.88 183 CYS A CA 1
ATOM 1329 C C . CYS A 1 183 ? 17.435 -0.436 -8.942 1.00 94.88 183 CYS A C 1
ATOM 1331 O O . CYS A 1 183 ? 18.539 -0.627 -9.457 1.00 94.88 183 CYS A O 1
ATOM 1333 N N . GLU A 1 184 ? 17.022 -1.045 -7.828 1.00 90.00 184 GLU A N 1
ATOM 1334 C CA . GLU A 1 184 ? 17.828 -2.016 -7.068 1.00 90.00 184 GLU A CA 1
ATOM 1335 C C . GLU A 1 184 ? 16.986 -3.094 -6.371 1.00 90.00 184 GLU A C 1
ATOM 1337 O O . GLU A 1 184 ? 15.736 -3.018 -6.419 1.00 90.00 184 GLU A O 1
#

Radius of gyration: 18.52 Å; chains: 1; bounding box: 44×41×43 Å

Secondary structure (DSSP, 8-state):
-EEEB-SSGGGGS-TT--GGGSGGGEEEETTEEEE-B-S-HHHHHHHHT-SSEEEEEPTTSS-EEEEEB-SSGGGGS-TT--GGGSGGGEEEETTEEEE-B-S-HHHHHHHHT-SSEEEEEPTTSSSEEEEEB-SSGGGGS-TT--GGGSGGGEEEETTEEEE---S-HHHHHHHH--SSEEE-

Organism: Chondromyces crocatus (NCBI:txid52)